Protein 2O3A (pdb70)

Radius of gyration: 19.04 Å; Cα contacts (8 Å, |Δi|>4): 730; chains: 2; bounding box: 45×54×51 Å

Structure (mmCIF, N/CA/C/O backbone):
data_2O3A
#
_entry.id   2O3A
#
_cell.length_a   53.294
_cell.length_b   55.890
_cell.length_c   108.784
_cell.angle_alpha   90.000
_cell.angle_beta   90.000
_cell.angle_gamma   90.000
#
_symmetry.space_group_name_H-M   'P 21 21 21'
#
loop_
_entity.id
_entity.type
_entity.pdbx_description
1 polymer 'UPF0106 protein AF_0751'
2 water water
#
loop_
_atom_site.group_PDB
_atom_site.id
_atom_site.type_symbol
_atom_site.label_atom_id
_atom_site.label_alt_id
_atom_site.label_comp_id
_atom_site.label_asym_id
_atom_site.label_entity_id
_atom_site.label_seq_id
_atom_site.pdbx_PDB_ins_code
_atom_site.Cartn_x
_atom_site.Cartn_y
_atom_site.Cartn_z
_atom_site.occupancy
_atom_site.B_iso_or_equiv
_atom_site.auth_seq_id
_atom_site.auth_comp_id
_atom_site.auth_asym_id
_atom_site.auth_atom_id
_atom_site.pdbx_PDB_model_num
ATOM 1 N N . LEU A 1 3 ? 46.863 30.227 19.594 1.00 48.72 1 LEU A N 1
ATOM 2 C CA . LEU A 1 3 ? 46.180 29.162 20.389 1.00 48.39 1 LEU A CA 1
ATOM 3 C C . LEU A 1 3 ? 45.197 29.767 21.377 1.00 48.16 1 LEU A C 1
ATOM 4 O O . LEU A 1 3 ? 45.573 30.552 22.248 1.00 48.20 1 LEU A O 1
ATOM 9 N N . GLU A 1 4 ? 43.933 29.391 21.223 1.00 47.39 2 GLU A N 1
ATOM 10 C CA . GLU A 1 4 ? 42.857 29.901 22.050 1.00 46.93 2 GLU A CA 1
ATOM 11 C C . GLU A 1 4 ? 42.366 28.770 22.932 1.00 45.73 2 GLU A C 1
ATOM 12 O O . GLU A 1 4 ? 42.286 27.621 22.491 1.00 45.53 2 GLU A O 1
ATOM 18 N N . VAL A 1 5 ? 42.044 29.093 24.181 1.00 44.81 3 VAL A N 1
ATOM 19 C CA . VAL A 1 5 ? 41.624 28.070 25.138 1.00 43.36 3 VAL A CA 1
ATOM 20 C C . VAL A 1 5 ? 40.298 28.484 25.738 1.00 42.56 3 VAL A C 1
ATOM 21 O O . VAL A 1 5 ? 40.081 29.660 26.011 1.00 42.23 3 VAL A O 1
ATOM 25 N N . TYR A 1 6 ? 39.428 27.492 25.909 1.00 41.68 4 TYR A N 1
ATOM 26 C CA . TYR A 1 6 ? 38.057 27.633 26.370 1.00 40.69 4 TYR A CA 1
ATOM 27 C C . TYR A 1 6 ? 37.859 26.569 27.431 1.00 39.51 4 TYR A C 1
ATOM 28 O O . TYR A 1 6 ? 38.391 25.475 27.303 1.00 39.36 4 TYR A O 1
ATOM 37 N N . VAL A 1 7 ? 37.082 26.880 28.460 1.00 38.47 5 VAL A N 1
ATOM 38 C CA . VAL A 1 7 ? 36.851 25.938 29.561 1.00 37.30 5 VAL A CA 1
ATOM 39 C C . VAL A 1 7 ? 35.414 25.447 29.554 1.00 36.63 5 VAL A C 1
ATOM 40 O O . VAL A 1 7 ? 34.509 26.232 29.302 1.00 36.51 5 VAL A O 1
ATOM 44 N N . LEU A 1 8 ? 35.228 24.141 29.785 1.00 35.78 6 LEU A N 1
ATOM 45 C CA . LEU A 1 8 ? 33.917 23.550 30.038 1.00 35.77 6 LEU A CA 1
ATOM 46 C C . LEU A 1 8 ? 33.808 23.105 31.478 1.00 36.32 6 LEU A C 1
ATOM 47 O O . LEU A 1 8 ? 34.540 22.232 31.938 1.00 35.90 6 LEU A O 1
ATOM 52 N N . ARG A 1 9 ? 32.859 23.706 32.169 1.00 36.84 7 ARG A N 1
ATOM 53 C CA . ARG A 1 9 ? 32.641 23.419 33.561 1.00 37.75 7 ARG A CA 1
ATOM 54 C C . ARG A 1 9 ? 31.427 22.504 33.693 1.00 37.99 7 ARG A C 1
ATOM 55 O O . ARG A 1 9 ? 30.289 22.948 33.657 1.00 37.06 7 ARG A O 1
ATOM 63 N N . LEU A 1 10 ? 31.693 21.211 33.818 1.00 39.49 8 LEU A N 1
ATOM 64 C CA . LEU A 1 10 ? 30.651 20.215 34.038 1.00 41.48 8 LEU A CA 1
ATOM 65 C C . LEU A 1 10 ? 30.382 19.978 35.525 1.00 42.66 8 LEU A C 1
ATOM 66 O O . LEU A 1 10 ? 31.310 19.930 36.319 1.00 42.34 8 LEU A O 1
ATOM 71 N N . GLY A 1 11 ? 29.108 19.821 35.874 1.00 44.54 9 GLY A N 1
ATOM 72 C CA . GLY A 1 11 ? 28.717 19.248 37.162 1.00 47.08 9 GLY A CA 1
ATOM 73 C C . GLY A 1 11 ? 28.429 20.173 38.329 1.00 48.86 9 GLY A C 1
ATOM 74 O O . GLY A 1 11 ? 28.228 19.694 39.459 1.00 49.34 9 GLY A O 1
ATOM 75 N N . HIS A 1 12 ? 28.390 21.481 38.076 1.00 50.17 10 HIS A N 1
ATOM 76 C CA . HIS A 1 12 ? 28.067 22.473 39.121 1.00 52.47 10 HIS A CA 1
ATOM 77 C C . HIS A 1 12 ? 26.695 22.204 39.774 1.00 53.32 10 HIS A C 1
ATOM 78 O O . HIS A 1 12 ? 25.746 21.832 39.093 1.00 53.26 10 HIS A O 1
ATOM 85 N N . ARG A 1 13 ? 26.603 22.360 41.096 1.00 55.20 11 ARG A N 1
ATOM 86 C CA . ARG A 1 13 ? 25.300 22.254 41.778 1.00 56.68 11 ARG A CA 1
ATOM 87 C C . ARG A 1 13 ? 25.162 23.150 43.032 1.00 57.09 11 ARG A C 1
ATOM 88 O O . ARG A 1 13 ? 25.973 23.075 43.965 1.00 57.38 11 ARG A O 1
ATOM 96 N N . PRO A 1 14 ? 24.118 24.000 43.052 1.00 57.48 12 PRO A N 1
ATOM 97 C CA . PRO A 1 14 ? 24.018 25.061 44.047 1.00 57.55 12 PRO A CA 1
ATOM 98 C C . PRO A 1 14 ? 23.536 24.562 45.409 1.00 57.73 12 PRO A C 1
ATOM 99 O O . PRO A 1 14 ? 24.356 24.193 46.260 1.00 57.96 12 PRO A O 1
ATOM 103 N N . ASP A 1 17 ? 28.427 24.366 45.440 1.00 52.58 15 ASP A N 1
ATOM 104 C CA . ASP A 1 17 ? 29.336 24.524 44.292 1.00 52.63 15 ASP A CA 1
ATOM 105 C C . ASP A 1 17 ? 29.529 25.968 43.800 1.00 52.20 15 ASP A C 1
ATOM 106 O O . ASP A 1 17 ? 30.334 26.212 42.898 1.00 51.99 15 ASP A O 1
ATOM 111 N N . LYS A 1 18 ? 28.796 26.913 44.388 1.00 51.76 16 LYS A N 1
ATOM 112 C CA . LYS A 1 18 ? 28.790 28.312 43.935 1.00 51.22 16 LYS A CA 1
ATOM 113 C C . LYS A 1 18 ? 30.138 29.007 44.014 1.00 50.31 16 LYS A C 1
ATOM 114 O O . LYS A 1 18 ? 30.447 29.844 43.180 1.00 50.32 16 LYS A O 1
ATOM 120 N N . ARG A 1 19 ? 30.928 28.677 45.032 1.00 49.61 17 ARG A N 1
ATOM 121 C CA . ARG A 1 19 ? 32.199 29.369 45.274 1.00 48.71 17 ARG A CA 1
ATOM 122 C C . ARG A 1 19 ? 33.393 28.773 44.499 1.00 47.01 17 ARG A C 1
ATOM 123 O O . ARG A 1 19 ? 34.321 29.491 44.135 1.00 46.54 17 ARG A O 1
ATOM 131 N N . ILE A 1 20 ? 33.347 27.464 44.261 1.00 45.15 18 ILE A N 1
ATOM 132 C CA . ILE A 1 20 ? 34.354 26.748 43.485 1.00 43.44 18 ILE A CA 1
ATOM 133 C C . ILE A 1 20 ? 34.188 27.045 41.990 1.00 42.52 18 ILE A C 1
ATOM 134 O O . ILE A 1 20 ? 35.164 27.121 41.252 1.00 41.91 18 ILE A O 1
ATOM 139 N N . SER A 1 21 ? 32.942 27.207 41.560 1.00 41.29 19 SER A N 1
ATOM 140 C CA . SER A 1 21 ? 32.628 27.454 40.157 1.00 40.31 19 SER A CA 1
ATOM 141 C C . SER A 1 21 ? 33.061 28.838 39.725 1.00 39.90 19 SER A C 1
ATOM 142 O O . SER A 1 21 ? 33.560 29.014 38.623 1.00 40.40 19 SER A O 1
ATOM 145 N N . THR A 1 22 ? 32.885 29.810 40.612 1.00 39.87 20 THR A N 1
ATOM 146 C CA . THR A 1 22 ? 33.357 31.175 40.394 1.00 39.16 20 THR A CA 1
ATOM 147 C C . THR A 1 22 ? 34.888 31.199 40.402 1.00 39.16 20 THR A C 1
ATOM 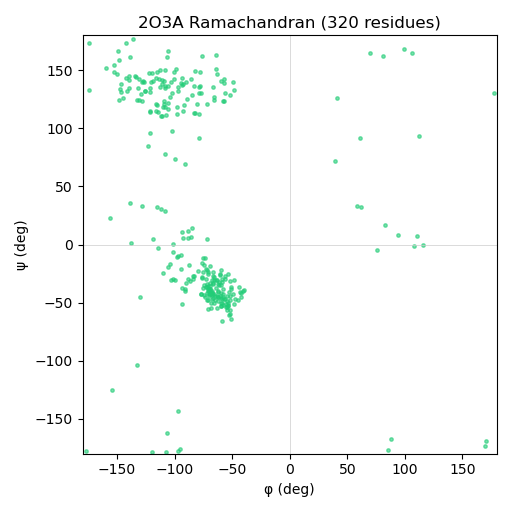148 O O . THR A 1 22 ? 35.507 31.789 39.499 1.00 39.01 20 THR A O 1
ATOM 152 N N . HIS A 1 23 ? 35.487 30.544 41.402 1.00 38.71 21 HIS A N 1
ATOM 153 C CA . HIS A 1 23 ? 36.937 30.269 41.427 1.00 38.73 21 HIS A CA 1
ATOM 154 C C . HIS A 1 23 ? 37.466 29.684 40.107 1.00 37.80 21 HIS A C 1
ATOM 155 O O . HIS A 1 23 ? 38.494 30.127 39.628 1.00 37.33 21 HIS A O 1
ATOM 162 N N . VAL A 1 24 ? 36.777 28.688 39.545 1.00 37.52 22 VAL A N 1
ATOM 163 C CA . VAL A 1 24 ? 37.178 28.069 38.255 1.00 37.26 22 VAL A CA 1
ATOM 164 C C . VAL A 1 24 ? 37.149 29.071 37.103 1.00 37.07 22 VAL A C 1
ATOM 165 O O . VAL A 1 24 ? 38.104 29.168 36.320 1.00 37.99 22 VAL A O 1
ATOM 169 N N . ALA A 1 25 ? 36.044 29.801 37.002 1.00 36.89 23 ALA A N 1
ATOM 170 C CA . ALA A 1 25 ? 35.820 30.776 35.933 1.00 36.13 23 ALA A CA 1
ATOM 171 C C . ALA A 1 25 ? 36.753 31.999 36.002 1.00 35.69 23 ALA A C 1
ATOM 172 O O . ALA A 1 25 ? 37.262 32.466 34.963 1.00 36.21 23 ALA A O 1
ATOM 174 N N . LEU A 1 26 ? 36.975 32.516 37.210 1.00 34.67 24 LEU A N 1
ATOM 175 C CA . LEU A 1 26 ? 37.906 33.632 37.428 1.00 33.48 24 LEU A CA 1
ATOM 176 C C . LEU A 1 26 ? 39.359 33.197 37.287 1.00 32.82 24 LEU A C 1
ATOM 177 O O . LEU A 1 26 ? 40.214 33.967 36.844 1.00 32.69 24 LEU A O 1
ATOM 182 N N . THR A 1 27 ? 39.630 31.942 37.609 1.00 32.21 25 THR A N 1
ATOM 183 C CA . THR A 1 27 ? 40.916 31.341 37.281 1.00 31.81 25 THR A CA 1
ATOM 184 C C . THR A 1 27 ? 41.097 31.249 35.734 1.00 31.55 25 THR A C 1
ATOM 185 O O . THR A 1 27 ? 42.131 31.650 35.201 1.00 31.08 25 THR A O 1
ATOM 189 N N . ALA A 1 28 ? 40.079 30.748 35.037 1.00 30.89 26 ALA A N 1
ATOM 190 C CA . ALA A 1 28 ? 40.107 30.634 33.560 1.00 30.62 26 ALA A CA 1
ATOM 191 C C . ALA A 1 28 ? 40.415 31.978 32.932 1.00 30.27 26 ALA A C 1
ATOM 192 O O . ALA A 1 28 ? 41.395 32.108 32.203 1.00 30.97 26 ALA A O 1
ATOM 194 N N . ARG A 1 29 ? 39.600 32.979 33.258 1.00 30.61 27 ARG A N 1
ATOM 195 C CA . ARG A 1 29 ? 39.838 34.373 32.885 1.00 30.70 27 ARG A CA 1
ATOM 196 C C . ARG A 1 29 ? 41.228 34.911 33.249 1.00 31.58 27 ARG A C 1
ATOM 197 O O . ARG A 1 29 ? 41.942 35.419 32.375 1.00 29.97 27 ARG A O 1
ATOM 205 N N . ALA A 1 30 ? 41.614 34.841 34.535 1.00 31.34 28 ALA A N 1
ATOM 206 C CA . ALA A 1 30 ? 42.906 35.404 34.935 1.00 31.72 28 ALA A CA 1
ATOM 207 C C . ALA A 1 30 ? 44.076 34.803 34.141 1.00 32.10 28 ALA A C 1
ATOM 208 O O . ALA A 1 30 ? 45.107 35.429 33.961 1.00 32.27 28 ALA A O 1
ATOM 210 N N . PHE A 1 31 ? 43.903 33.578 33.675 1.00 32.74 29 PHE A N 1
ATOM 211 C CA . PHE A 1 31 ? 45.003 32.797 33.164 1.00 33.05 29 PHE A CA 1
ATOM 212 C C . PHE A 1 31 ? 45.133 32.724 31.635 1.00 34.03 29 PHE A C 1
ATOM 213 O O . PHE A 1 31 ? 46.038 32.054 31.152 1.00 33.89 29 PHE A O 1
ATOM 221 N N . GLY A 1 32 ? 44.238 33.383 30.900 1.00 34.48 30 GLY A N 1
ATOM 222 C CA . GLY A 1 32 ? 44.334 33.475 29.421 1.00 36.11 30 GLY A CA 1
ATOM 223 C C . GLY A 1 32 ? 43.229 32.814 28.602 1.00 36.76 30 GLY A C 1
ATOM 224 O O . GLY A 1 32 ? 43.257 32.849 27.364 1.00 37.74 30 GLY A O 1
ATOM 225 N N . ALA A 1 33 ? 42.267 32.195 29.283 1.00 36.95 31 ALA A N 1
ATOM 226 C CA . ALA A 1 33 ? 41.123 31.567 28.622 1.00 37.69 31 ALA A CA 1
ATOM 227 C C . ALA A 1 33 ? 40.266 32.623 27.895 1.00 37.19 31 ALA A C 1
ATOM 228 O O . ALA A 1 33 ? 40.249 33.779 28.282 1.00 37.09 31 ALA A O 1
ATOM 230 N N . LYS A 1 34 ? 39.586 32.248 26.819 1.00 38.30 32 LYS A N 1
ATOM 231 C CA . LYS A 1 34 ? 38.752 33.230 26.115 1.00 38.72 32 LYS A CA 1
ATOM 232 C C . LYS A 1 34 ? 37.370 33.357 26.757 1.00 38.85 32 LYS A C 1
ATOM 233 O O . LYS A 1 34 ? 36.759 34.417 26.726 1.00 38.51 32 LYS A O 1
ATOM 239 N N . GLY A 1 35 ? 36.899 32.272 27.356 1.00 39.08 33 GLY A N 1
ATOM 240 C CA . GLY A 1 35 ? 35.618 32.256 28.015 1.00 39.75 33 GLY A CA 1
ATOM 241 C C . GLY A 1 35 ? 35.432 30.905 28.640 1.00 40.14 33 GLY A C 1
ATOM 242 O O . GLY A 1 35 ? 36.327 30.068 28.567 1.00 40.22 33 GLY A O 1
ATOM 243 N N . ILE A 1 36 ? 34.269 30.700 29.250 1.00 40.67 34 ILE A N 1
ATOM 244 C CA . ILE A 1 36 ? 33.939 29.440 29.896 1.00 41.38 34 ILE A CA 1
ATOM 245 C C . ILE A 1 36 ? 32.483 29.044 29.642 1.00 42.25 34 ILE A C 1
ATOM 246 O O . ILE A 1 36 ? 31.572 29.863 29.743 1.00 42.33 34 ILE A O 1
ATOM 251 N N . TYR A 1 37 ? 32.288 27.774 29.311 1.00 43.54 35 TYR A N 1
ATOM 252 C CA . TYR A 1 37 ? 30.971 27.203 29.092 1.00 44.75 35 TYR A CA 1
ATOM 253 C C . TYR A 1 37 ? 30.566 26.374 30.292 1.00 45.35 35 TYR A C 1
ATOM 254 O O . TYR A 1 37 ? 31.384 25.657 30.867 1.00 45.83 35 TYR A O 1
ATOM 263 N N . PHE A 1 38 ? 29.297 26.477 30.659 1.00 46.83 36 PHE A N 1
ATOM 264 C CA . PHE A 1 38 ? 28.721 25.750 31.792 1.00 48.27 36 PHE A CA 1
ATOM 265 C C . PHE A 1 38 ? 27.584 24.847 31.328 1.00 49.49 36 PHE A C 1
ATOM 266 O O . PHE A 1 38 ? 26.865 25.188 30.402 1.00 49.58 36 PHE A O 1
ATOM 274 N N . ASP A 1 39 ? 27.398 23.711 31.988 1.00 51.59 37 ASP A N 1
ATOM 275 C CA . ASP A 1 39 ? 26.328 22.790 31.605 1.00 53.49 37 ASP A CA 1
ATOM 276 C C . ASP A 1 39 ? 25.000 23.106 32.308 1.00 54.55 37 ASP A C 1
ATOM 277 O O . ASP A 1 39 ? 24.061 22.295 32.261 1.00 54.61 37 ASP A O 1
ATOM 282 N N . THR A 1 40 ? 24.955 24.287 32.944 1.00 55.91 38 THR A N 1
ATOM 283 C CA . THR A 1 40 ? 23.808 24.796 33.719 1.00 57.01 38 THR A CA 1
ATOM 284 C C . THR A 1 40 ? 24.105 26.163 34.384 1.00 57.68 38 THR A C 1
ATOM 285 O O . THR A 1 40 ? 25.151 26.328 35.019 1.00 57.75 38 THR A O 1
ATOM 289 N N . GLU A 1 41 ? 23.207 27.141 34.217 1.00 58.54 39 GLU A N 1
ATOM 290 C CA . GLU A 1 41 ? 23.160 28.347 35.081 1.00 59.51 39 GLU A CA 1
ATOM 291 C C . GLU A 1 41 ? 22.052 28.062 36.093 1.00 60.00 39 GLU A C 1
ATOM 292 O O . GLU A 1 41 ? 21.122 27.325 35.736 1.00 60.27 39 GLU A O 1
ATOM 298 N N . ASP A 1 42 ? 22.059 28.587 37.330 1.00 60.43 40 ASP A N 1
ATOM 299 C CA . ASP A 1 42 ? 23.019 29.503 38.032 1.00 60.55 40 ASP A CA 1
ATOM 300 C C . ASP A 1 42 ? 23.347 30.914 37.560 1.00 60.60 40 ASP A C 1
ATOM 301 O O . ASP A 1 42 ? 24.311 31.145 36.827 1.00 60.95 40 ASP A O 1
ATOM 306 N N . LYS A 1 43 ? 22.573 31.862 38.087 1.00 60.27 41 LYS A N 1
ATOM 307 C CA . LYS A 1 43 ? 22.740 33.281 37.789 1.00 60.08 41 LYS A CA 1
ATOM 308 C C . LYS A 1 43 ? 23.620 34.022 38.818 1.00 59.42 41 LYS A C 1
ATOM 309 O O . LYS A 1 43 ? 24.155 35.080 38.511 1.00 59.60 41 LYS A O 1
ATOM 315 N N . SER A 1 44 ? 23.767 33.468 40.022 1.00 58.76 42 SER A N 1
ATOM 316 C CA . SER A 1 44 ? 24.739 33.971 41.006 1.00 58.21 42 SER A CA 1
ATOM 317 C C . SER A 1 44 ? 26.167 34.017 40.447 1.00 57.67 42 SER A C 1
ATOM 318 O O . SER A 1 44 ? 26.852 35.043 40.527 1.00 57.73 42 SER A O 1
ATOM 321 N N . VAL A 1 45 ? 26.603 32.893 39.884 1.00 56.75 43 VAL A N 1
ATOM 322 C CA . VAL A 1 45 ? 27.966 32.728 39.398 1.00 55.76 43 VAL A CA 1
ATOM 323 C C . VAL A 1 45 ? 28.169 33.581 38.154 1.00 55.15 43 VAL A C 1
ATOM 324 O O . VAL A 1 45 ? 29.173 34.286 38.035 1.00 54.87 43 VAL A O 1
ATOM 328 N N . PHE A 1 46 ? 27.194 33.541 37.250 1.00 54.45 44 PHE A N 1
ATOM 329 C CA . PHE A 1 46 ? 27.246 34.325 36.024 1.00 53.77 44 PHE A CA 1
ATOM 330 C C . PHE A 1 46 ? 27.384 35.833 36.284 1.00 53.37 44 PHE A C 1
ATOM 331 O O . PHE A 1 46 ? 28.120 36.515 35.571 1.00 53.08 44 PHE A O 1
ATOM 339 N N . GLU A 1 47 ? 26.699 36.334 37.316 1.00 52.64 45 GLU A N 1
ATOM 340 C CA . GLU A 1 47 ? 26.760 37.749 37.691 1.00 52.12 45 GLU A CA 1
ATOM 341 C C . GLU A 1 47 ? 28.118 38.100 38.296 1.00 51.92 45 GLU A C 1
ATOM 342 O O . GLU A 1 47 ? 28.797 39.013 37.817 1.00 51.73 45 GLU A O 1
ATOM 348 N N . SER A 1 48 ? 28.506 37.364 39.341 1.00 51.62 46 SER A N 1
ATOM 349 C CA . SER A 1 48 ? 29.840 37.467 39.948 1.00 51.07 46 SER A CA 1
ATOM 350 C C . SER A 1 48 ? 30.956 37.580 38.912 1.00 50.35 46 SER A C 1
ATOM 351 O O . SER A 1 48 ? 31.848 38.413 39.041 1.00 50.48 46 SER A O 1
ATOM 354 N N . VAL A 1 49 ? 30.892 36.740 37.888 1.00 49.67 47 VAL A N 1
ATOM 355 C CA . VAL A 1 49 ? 31.913 36.692 36.851 1.00 48.96 47 VAL A CA 1
ATOM 356 C C . VAL A 1 49 ? 31.785 37.888 35.890 1.00 48.87 47 VAL A C 1
ATOM 357 O O . VAL A 1 49 ? 32.792 38.446 35.433 1.00 48.39 47 VAL A O 1
ATOM 361 N N . ARG A 1 50 ? 30.544 38.279 35.605 1.00 48.40 48 ARG A N 1
ATOM 362 C CA . ARG A 1 50 ? 30.274 39.444 34.776 1.00 47.94 48 ARG A CA 1
ATOM 363 C C . ARG A 1 50 ? 30.630 40.761 35.443 1.00 47.24 48 ARG A C 1
ATOM 364 O O . ARG A 1 50 ? 31.025 41.698 34.768 1.00 47.05 48 ARG A O 1
ATOM 372 N N . ASP A 1 51 ? 30.483 40.830 36.765 1.00 47.21 49 ASP A N 1
ATOM 373 C CA . ASP A 1 51 ? 30.967 41.970 37.553 1.00 46.93 49 ASP A CA 1
ATOM 374 C C . ASP A 1 51 ? 32.472 42.207 37.369 1.00 46.19 49 ASP A C 1
ATOM 375 O O . ASP A 1 51 ? 32.903 43.331 37.131 1.00 45.90 49 ASP A O 1
ATOM 380 N N . VAL A 1 52 ? 33.258 41.137 37.459 1.00 45.61 50 VAL A N 1
ATOM 381 C CA . VAL A 1 52 ? 34.715 41.221 37.358 1.00 45.15 50 VAL A CA 1
ATOM 382 C C . VAL A 1 52 ? 35.155 41.640 35.941 1.00 45.13 50 VAL A C 1
ATOM 383 O O . VAL A 1 52 ? 35.988 42.535 35.783 1.00 44.91 50 VAL A O 1
ATOM 387 N N . VAL A 1 53 ? 34.577 41.025 34.914 1.00 45.15 51 VAL A N 1
ATOM 388 C CA . VAL A 1 53 ? 34.871 41.436 33.525 1.00 45.25 51 VAL A CA 1
ATOM 389 C C . VAL A 1 53 ? 34.674 42.948 33.300 1.00 45.56 51 VAL A C 1
ATOM 390 O O . VAL A 1 53 ? 35.499 43.598 32.653 1.00 45.56 51 VAL A O 1
ATOM 394 N N . GLU A 1 54 ? 33.612 43.503 33.882 1.00 45.94 52 GLU A N 1
ATOM 395 C CA . GLU A 1 54 ? 33.331 44.936 33.791 1.00 46.32 52 GLU A CA 1
ATOM 396 C C . GLU A 1 54 ? 34.329 45.826 34.540 1.00 45.97 52 GLU A C 1
ATOM 397 O O . GLU A 1 54 ? 34.895 46.739 33.931 1.00 45.99 52 GLU A O 1
ATOM 403 N N . ARG A 1 55 ? 34.535 45.574 35.843 1.00 45.39 53 ARG A N 1
ATOM 404 C CA . ARG A 1 55 ? 35.506 46.335 36.643 1.00 44.91 53 ARG A CA 1
ATOM 405 C C . ARG A 1 55 ? 36.930 46.155 36.128 1.00 43.32 53 ARG A C 1
ATOM 406 O O . ARG A 1 55 ? 37.661 47.120 36.009 1.00 43.05 53 ARG A O 1
ATOM 414 N N . TRP A 1 56 ? 37.311 44.912 35.829 1.00 42.06 54 TRP A N 1
ATOM 415 C CA . TRP A 1 56 ? 38.700 44.565 35.566 1.00 40.80 54 TRP A CA 1
ATOM 416 C C . TRP A 1 56 ? 39.084 44.396 34.082 1.00 40.63 54 TRP A C 1
ATOM 417 O O . TRP A 1 56 ? 40.264 44.204 33.778 1.00 40.53 54 TRP A O 1
ATOM 428 N N . GLY A 1 57 ? 38.113 44.447 33.169 1.00 40.34 55 GLY A N 1
ATOM 429 C CA . GLY A 1 57 ? 38.433 44.543 31.734 1.00 40.62 55 GLY A CA 1
ATOM 430 C C . GLY A 1 57 ? 38.394 43.275 30.892 1.00 40.89 55 GLY A C 1
ATOM 431 O O . GLY A 1 57 ? 38.324 42.165 31.416 1.00 39.95 55 GLY A O 1
ATOM 432 N N . GLY A 1 58 ? 38.450 43.452 29.565 1.00 42.22 56 GLY A N 1
ATOM 433 C CA . GLY A 1 58 ? 38.423 42.336 28.611 1.00 42.84 56 GLY A CA 1
ATOM 434 C C . GLY A 1 58 ? 37.030 41.849 28.244 1.00 44.04 56 GLY A C 1
ATOM 435 O O . GLY A 1 58 ? 36.027 42.408 28.680 1.00 43.73 56 GLY A O 1
ATOM 436 N N . ASP A 1 59 ? 36.965 40.799 27.427 1.00 45.19 57 ASP A N 1
ATOM 437 C CA . ASP A 1 59 ? 35.676 40.252 26.993 1.00 46.02 57 ASP A CA 1
ATOM 438 C C . ASP A 1 59 ? 35.547 38.743 27.220 1.00 45.71 57 ASP A C 1
ATOM 439 O O . ASP A 1 59 ? 34.900 38.026 26.439 1.00 46.44 57 ASP A O 1
ATOM 444 N N . PHE A 1 60 ? 36.172 38.266 28.288 1.00 44.69 58 PHE A N 1
ATOM 445 C CA . PHE A 1 60 ? 35.943 36.916 28.764 1.00 43.83 58 PHE A CA 1
ATOM 446 C C . PHE A 1 60 ? 34.445 36.713 28.910 1.00 44.08 58 PHE A C 1
ATOM 447 O O . PHE A 1 60 ? 33.767 37.525 29.540 1.00 44.02 58 PHE A O 1
ATOM 455 N N . PHE A 1 61 ? 33.926 35.637 28.328 1.00 44.32 59 PHE A N 1
ATOM 456 C CA . PHE A 1 61 ? 32.507 35.321 28.500 1.00 44.77 59 PHE A CA 1
ATOM 457 C C . PHE A 1 61 ? 32.239 34.137 29.444 1.00 45.29 59 PHE A C 1
ATOM 458 O O . PHE A 1 61 ? 33.142 33.367 29.800 1.00 44.56 59 PHE A O 1
ATOM 466 N N . ILE A 1 62 ? 30.972 34.022 29.832 1.00 46.08 60 ILE A N 1
ATOM 467 C CA . ILE A 1 62 ? 30.461 32.903 30.597 1.00 46.64 60 ILE A CA 1
ATOM 468 C C . ILE A 1 62 ? 29.034 32.637 30.115 1.00 47.38 60 ILE A C 1
ATOM 469 O O . ILE A 1 62 ? 28.218 33.553 30.087 1.00 47.73 60 ILE A O 1
ATOM 474 N N . LYS A 1 63 ? 28.745 31.399 29.710 1.00 48.09 61 LYS A N 1
ATOM 475 C CA . LYS A 1 63 ? 27.405 31.032 29.253 1.00 48.71 61 LYS A CA 1
ATOM 476 C C . LYS A 1 63 ? 27.075 29.555 29.456 1.00 48.77 61 LYS A C 1
ATOM 477 O O . LYS A 1 63 ? 27.959 28.694 29.404 1.00 48.60 61 LYS A O 1
ATOM 483 N N . ALA A 1 64 ? 25.795 29.274 29.688 1.00 48.94 62 ALA A N 1
ATOM 484 C CA . ALA A 1 64 ? 25.295 27.900 29.775 1.00 49.20 62 ALA A CA 1
ATOM 485 C C . ALA A 1 64 ? 25.007 27.345 28.378 1.00 49.46 62 ALA A C 1
ATOM 486 O O . ALA A 1 64 ? 24.463 28.055 27.530 1.00 49.61 62 ALA A O 1
ATOM 488 N N . VAL A 1 65 ? 25.417 26.096 28.143 1.00 49.81 63 VAL A N 1
ATOM 489 C CA . VAL A 1 65 ? 25.148 25.362 26.893 1.00 50.33 63 VAL A CA 1
ATOM 490 C C . VAL A 1 65 ? 24.853 23.892 27.196 1.00 50.77 63 VAL A C 1
ATOM 491 O O . VAL A 1 65 ? 24.977 23.446 28.341 1.00 50.65 63 VAL A O 1
ATOM 495 N N . SER A 1 66 ? 24.459 23.151 26.161 1.00 51.26 64 SER A N 1
ATOM 496 C CA . SER A 1 66 ? 24.346 21.701 26.240 1.00 51.75 64 SER A CA 1
ATOM 497 C C . SER A 1 66 ? 25.742 21.107 26.120 1.00 51.81 64 SER A C 1
ATOM 498 O O . SER A 1 66 ? 26.370 21.186 25.055 1.00 51.53 64 SER A O 1
ATOM 501 N N . TRP A 1 67 ? 26.222 20.515 27.217 1.00 52.09 65 TRP A N 1
ATOM 502 C CA . TRP A 1 67 ? 27.623 20.108 27.326 1.00 52.05 65 TRP A CA 1
ATOM 503 C C . TRP A 1 67 ? 28.018 19.040 26.325 1.00 52.28 65 TRP A C 1
ATOM 504 O O . TRP A 1 67 ? 29.125 19.069 25.798 1.00 51.86 65 TRP A O 1
ATOM 515 N N . LYS A 1 68 ? 27.106 18.108 26.055 1.00 52.69 66 LYS A N 1
ATOM 516 C CA . LYS A 1 68 ? 27.357 17.046 25.070 1.00 53.29 66 LYS A CA 1
ATOM 517 C C . LYS A 1 68 ? 27.396 17.608 23.657 1.00 53.13 66 LYS A C 1
ATOM 518 O O . LYS A 1 68 ? 28.213 17.180 22.847 1.00 53.37 66 LYS A O 1
ATOM 524 N N . LYS A 1 69 ? 26.521 18.573 23.378 1.00 53.18 67 LYS A N 1
ATOM 525 C CA . LYS A 1 69 ? 26.480 19.263 22.085 1.00 53.47 67 LYS A CA 1
ATOM 526 C C . LYS A 1 69 ? 27.814 19.952 21.792 1.00 53.47 67 LYS A C 1
ATOM 527 O O . LYS A 1 69 ? 28.410 19.770 20.725 1.00 52.94 67 LYS A O 1
ATOM 533 N N . LEU A 1 70 ? 28.281 20.723 22.770 1.00 53.94 68 LEU A N 1
ATOM 534 C CA . LEU A 1 70 ? 29.540 21.457 22.671 1.00 54.46 68 LEU A CA 1
ATOM 535 C C . LEU A 1 70 ? 30.734 20.544 22.410 1.00 54.80 68 LEU A C 1
ATOM 536 O O . LEU A 1 70 ? 31.506 20.776 21.475 1.00 54.92 68 LEU A O 1
ATOM 541 N N . LEU A 1 71 ? 30.881 19.515 23.242 1.00 55.17 69 LEU A N 1
ATOM 542 C CA . LEU A 1 71 ? 31.901 18.492 23.042 1.00 55.83 69 LEU A CA 1
ATOM 543 C C . LEU A 1 71 ? 31.807 17.833 21.678 1.00 56.38 69 LEU A C 1
ATOM 544 O O . LEU A 1 71 ? 32.807 17.396 21.122 1.00 56.61 69 LEU A O 1
ATOM 549 N N . ARG A 1 72 ? 30.603 17.768 21.131 1.00 57.15 70 ARG A N 1
ATOM 550 C CA . ARG A 1 72 ? 30.418 17.092 19.860 1.00 57.83 70 ARG A CA 1
ATOM 551 C C . ARG A 1 72 ? 30.719 17.944 18.623 1.00 57.78 70 ARG A C 1
ATOM 552 O O . ARG A 1 72 ? 31.090 17.391 17.595 1.00 58.12 70 ARG A O 1
ATOM 560 N N . GLU A 1 73 ? 30.575 19.270 18.711 1.00 58.00 71 GLU A N 1
ATOM 561 C CA . GLU A 1 73 ? 30.832 20.142 17.538 1.00 58.15 71 GLU A CA 1
ATOM 562 C C . GLU A 1 73 ? 32.177 20.892 17.472 1.00 57.63 71 GLU A C 1
ATOM 563 O O . GLU A 1 73 ? 32.667 21.181 16.373 1.00 57.93 71 GLU A O 1
ATOM 569 N N . PHE A 1 74 ? 32.753 21.226 18.630 1.00 56.78 72 PHE A N 1
ATOM 570 C CA . PHE A 1 74 ? 34.132 21.738 18.735 1.00 55.62 72 PHE A CA 1
ATOM 571 C C . PHE A 1 74 ? 35.030 20.681 18.094 1.00 55.23 72 PHE A C 1
ATOM 572 O O . PHE A 1 74 ? 34.960 19.536 18.527 1.00 55.72 72 PHE A O 1
ATOM 580 N N . ASP A 1 75 ? 35.855 20.959 17.074 1.00 55.00 73 ASP A N 1
ATOM 581 C CA . ASP A 1 75 ? 36.191 22.241 16.400 1.00 54.40 73 ASP A CA 1
ATOM 582 C C . ASP A 1 75 ? 37.633 22.665 16.718 1.00 53.30 73 ASP A C 1
ATOM 583 O O . ASP A 1 75 ? 38.076 23.760 16.354 1.00 53.00 73 ASP A O 1
ATOM 588 N N . GLY A 1 76 ? 38.350 21.758 17.386 1.00 52.24 74 GLY A N 1
ATOM 589 C CA . GLY A 1 76 ? 39.723 21.955 17.849 1.00 50.14 74 GLY A CA 1
ATOM 590 C C . GLY A 1 76 ? 40.030 20.775 18.750 1.00 49.05 74 GLY A C 1
ATOM 591 O O . GLY A 1 76 ? 39.262 19.817 18.785 1.00 49.10 74 GLY A O 1
ATOM 592 N N . LEU A 1 77 ? 41.140 20.822 19.481 1.00 47.41 75 LEU A N 1
ATOM 593 C CA . LEU A 1 77 ? 41.490 19.706 20.365 1.00 46.37 75 LEU A CA 1
ATOM 594 C C . LEU A 1 77 ? 40.678 19.774 21.659 1.00 45.46 75 LEU A C 1
ATOM 595 O O . LEU A 1 77 ? 40.513 20.842 22.236 1.00 45.42 75 LEU A O 1
ATOM 600 N N . LYS A 1 78 ? 40.143 18.641 22.097 1.00 44.26 76 LYS A N 1
ATOM 601 C CA . LYS A 1 78 ? 39.347 18.614 23.316 1.00 43.41 76 LYS A CA 1
ATOM 602 C C . LYS A 1 78 ? 40.095 17.904 24.445 1.00 42.94 76 LYS A C 1
ATOM 603 O O . LYS A 1 78 ? 40.505 16.752 24.289 1.00 42.63 76 LYS A O 1
ATOM 609 N N . VAL A 1 79 ? 40.278 18.592 25.573 1.00 41.92 77 VAL A N 1
ATOM 610 C CA . VAL A 1 79 ? 41.123 18.078 26.662 1.00 41.20 77 VAL A CA 1
ATOM 611 C C . VAL A 1 79 ? 40.346 17.945 27.962 1.00 40.89 77 VAL A C 1
ATOM 612 O O . VAL A 1 79 ? 39.618 18.853 28.337 1.00 41.07 77 VAL A O 1
ATOM 616 N N . HIS A 1 80 ? 40.517 16.813 28.646 1.00 40.66 78 HIS A N 1
ATOM 617 C CA . HIS A 1 80 ? 39.840 16.558 29.913 1.00 39.70 78 HIS A CA 1
ATOM 618 C C . HIS A 1 80 ? 40.821 16.430 31.098 1.00 39.42 78 HIS A C 1
ATOM 619 O O . HIS A 1 80 ? 41.627 15.500 31.161 1.00 39.19 78 HIS A O 1
ATOM 626 N N . LEU A 1 81 ? 40.743 17.373 32.034 1.00 38.76 79 LEU A N 1
ATOM 627 C CA . LEU A 1 81 ? 41.643 17.338 33.183 1.00 38.10 79 LEU A CA 1
ATOM 628 C C . LEU A 1 81 ? 41.080 16.404 34.220 1.00 37.41 79 LEU A C 1
ATOM 629 O O . LEU A 1 81 ? 40.034 16.654 34.796 1.00 36.99 79 LEU A O 1
ATOM 634 N N . THR A 1 82 ? 41.800 15.310 34.416 1.00 37.10 80 THR A N 1
ATOM 635 C CA . THR A 1 82 ? 41.387 14.214 35.261 1.00 36.96 80 THR A CA 1
ATOM 636 C C . THR A 1 82 ? 42.614 13.583 35.932 1.00 36.94 80 THR A C 1
ATOM 637 O O . THR A 1 82 ? 43.654 13.403 35.307 1.00 36.42 80 THR A O 1
ATOM 641 N N . MET A 1 83 ? 42.477 13.267 37.216 1.00 37.25 81 MET A N 1
ATOM 642 C CA . MET A 1 83 ? 43.474 12.511 37.978 1.00 37.53 81 MET A CA 1
ATOM 643 C C . MET A 1 83 ? 43.904 11.193 37.312 1.00 37.20 81 MET A C 1
ATOM 644 O O . MET A 1 83 ? 45.040 10.741 37.479 1.00 37.57 81 MET A O 1
ATOM 649 N N . TYR A 1 84 ? 42.995 10.563 36.580 1.00 37.12 82 TYR A N 1
ATOM 650 C CA . TYR A 1 84 ? 43.271 9.255 35.983 1.00 37.56 82 TYR A CA 1
ATOM 651 C C . TYR A 1 84 ? 43.909 9.335 34.583 1.00 37.18 82 TYR A C 1
ATOM 652 O O . TYR A 1 84 ? 44.111 8.309 33.941 1.00 36.61 82 TYR A O 1
ATOM 661 N N . GLY A 1 85 ? 44.241 10.543 34.132 1.00 36.25 83 GLY A N 1
ATOM 662 C CA . GLY A 1 85 ? 44.758 10.744 32.766 1.00 36.23 83 GLY A CA 1
ATOM 663 C C . GLY A 1 85 ? 46.263 10.784 32.636 1.00 36.05 83 GLY A C 1
ATOM 664 O O . GLY A 1 85 ? 46.998 10.599 33.621 1.00 36.44 83 GLY A O 1
ATOM 665 N N . ILE A 1 86 ? 46.729 11.042 31.416 1.00 35.84 84 ILE A N 1
ATOM 666 C CA . ILE A 1 86 ? 48.160 11.062 31.112 1.00 35.16 84 ILE A CA 1
ATOM 667 C C . ILE A 1 86 ? 48.781 12.374 31.565 1.00 35.44 84 ILE A C 1
ATOM 668 O O . ILE A 1 86 ? 48.238 13.429 31.260 1.00 35.11 84 ILE A O 1
ATOM 673 N N . PRO A 1 87 ? 49.916 12.321 32.312 1.00 35.98 85 PRO A N 1
ATOM 674 C CA . PRO A 1 87 ? 50.579 13.549 32.765 1.00 36.17 85 PRO A CA 1
ATOM 675 C C . PRO A 1 87 ? 50.767 14.577 31.652 1.00 37.14 85 PRO A C 1
ATOM 676 O O . PRO A 1 87 ? 51.239 14.231 30.552 1.00 37.25 85 PRO A O 1
ATOM 680 N N . LEU A 1 88 ? 50.414 15.828 31.948 1.00 37.18 86 LEU A N 1
ATOM 681 C CA . LEU A 1 88 ? 50.543 16.927 30.992 1.00 37.36 86 LEU A CA 1
ATOM 682 C C . LEU A 1 88 ? 51.856 17.009 30.193 1.00 38.94 86 LEU A C 1
ATOM 683 O O . LEU A 1 88 ? 51.812 17.194 28.953 1.00 39.33 86 LEU A O 1
ATOM 688 N N . PRO A 1 89 ? 53.023 16.903 30.872 1.00 39.96 87 PRO A N 1
ATOM 689 C CA . PRO A 1 89 ? 54.266 17.119 30.126 1.00 40.74 87 PRO A CA 1
ATOM 690 C C . PRO A 1 89 ? 54.467 16.137 28.971 1.00 41.48 87 PRO A C 1
ATOM 691 O O . PRO A 1 89 ? 55.139 16.484 28.003 1.00 41.60 87 PRO A O 1
ATOM 695 N N . GLN A 1 90 ? 53.871 14.949 29.070 1.0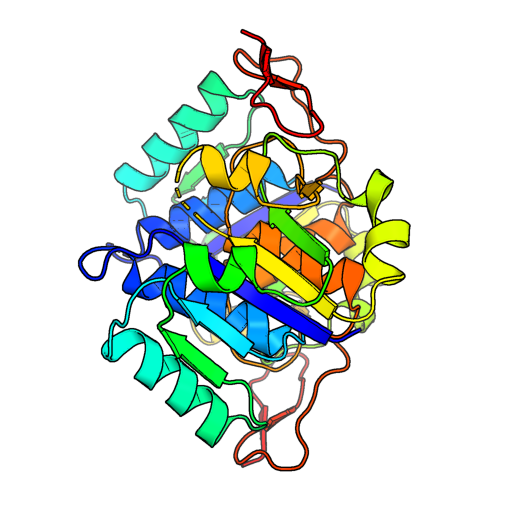0 42.56 88 GLN A N 1
ATOM 696 C CA . GLN A 1 90 ? 53.842 13.967 27.966 1.00 43.77 88 GLN A CA 1
ATOM 697 C C . GLN A 1 90 ? 53.069 14.426 26.710 1.00 44.01 88 GLN A C 1
ATOM 698 O O . GLN A 1 90 ? 53.379 13.996 25.596 1.00 43.87 88 GLN A O 1
ATOM 704 N N . LYS A 1 91 ? 52.041 15.258 26.888 1.00 44.32 89 LYS A N 1
ATOM 705 C CA . LYS A 1 91 ? 51.181 15.663 25.760 1.00 44.22 89 LYS A CA 1
ATOM 706 C C . LYS A 1 91 ? 51.260 17.139 25.399 1.00 44.19 89 LYS A C 1
ATOM 707 O O . LYS A 1 91 ? 50.647 17.575 24.414 1.00 44.57 89 LYS A O 1
ATOM 713 N N . LEU A 1 92 ? 52.029 17.895 26.175 1.00 43.96 90 LEU A N 1
ATOM 714 C CA . LEU A 1 92 ? 52.100 19.347 26.034 1.00 44.05 90 LEU A CA 1
ATOM 715 C C . LEU A 1 92 ? 52.431 19.812 24.610 1.00 44.83 90 LEU A C 1
ATOM 716 O O . LEU A 1 92 ? 51.723 20.655 24.048 1.00 44.92 90 LEU A O 1
ATOM 721 N N . GLU A 1 93 ? 53.502 19.272 24.039 1.00 45.71 91 GLU A N 1
ATOM 722 C CA . GLU A 1 93 ? 53.913 19.631 22.674 1.00 47.13 91 GLU A CA 1
ATOM 723 C C . GLU A 1 93 ? 52.751 19.490 21.684 1.00 46.97 91 GLU A C 1
ATOM 724 O O . GLU A 1 93 ? 52.511 20.391 20.883 1.00 47.04 91 GLU A O 1
ATOM 730 N N . GLU A 1 94 ? 52.015 18.380 21.793 1.00 47.54 92 GLU A N 1
ATOM 731 C CA . GLU A 1 94 ? 50.787 18.138 21.027 1.00 48.15 92 GLU A CA 1
ATOM 732 C C . GLU A 1 94 ? 49.621 19.069 21.372 1.00 48.09 92 GLU A C 1
ATOM 733 O O . GLU A 1 94 ? 48.823 19.394 20.489 1.00 48.26 92 GLU A O 1
ATOM 739 N N . ILE A 1 95 ? 49.503 19.487 22.637 1.00 48.07 93 ILE A N 1
ATOM 740 C CA . ILE A 1 95 ? 48.465 20.460 23.005 1.00 47.58 93 ILE A CA 1
ATOM 741 C C . ILE A 1 95 ? 48.786 21.858 22.469 1.00 48.16 93 ILE A C 1
ATOM 742 O O . ILE A 1 95 ? 47.878 22.581 22.059 1.00 47.89 93 ILE A O 1
ATOM 747 N N . LYS A 1 96 ? 50.071 22.218 22.464 1.00 48.54 94 LYS A N 1
ATOM 748 C CA . LYS A 1 96 ? 50.525 23.529 22.010 1.00 49.30 94 LYS A CA 1
ATOM 749 C C . LYS A 1 96 ? 50.384 23.678 20.494 1.00 49.60 94 LYS A C 1
ATOM 750 O O . LYS A 1 96 ? 50.284 24.788 19.966 1.00 49.64 94 LYS A O 1
ATOM 756 N N . ARG A 1 97 ? 50.362 22.540 19.813 1.00 50.01 95 ARG A N 1
ATOM 757 C CA . ARG A 1 97 ? 50.228 22.471 18.367 1.00 50.23 95 ARG A CA 1
ATOM 758 C C . ARG A 1 97 ? 48.833 22.784 17.839 1.00 50.56 95 ARG A C 1
ATOM 759 O O . ARG A 1 97 ? 48.643 22.932 16.628 1.00 50.91 95 ARG A O 1
ATOM 767 N N . ALA A 1 98 ? 47.861 22.854 18.741 1.00 50.36 96 ALA A N 1
ATOM 768 C CA . ALA A 1 98 ? 46.481 23.126 18.376 1.00 49.87 96 ALA A CA 1
ATOM 769 C C . ALA A 1 98 ? 46.270 24.611 18.050 1.00 49.59 96 ALA A C 1
ATOM 770 O O . ALA A 1 98 ? 47.098 25.459 18.406 1.00 49.87 96 ALA A O 1
ATOM 772 N N . ASP A 1 99 ? 45.172 24.906 17.356 1.00 49.01 97 ASP A N 1
ATOM 773 C CA . ASP A 1 99 ? 44.711 26.271 17.141 1.00 48.69 97 ASP A CA 1
ATOM 774 C C . ASP A 1 99 ? 43.693 26.650 18.220 1.00 47.65 97 ASP A C 1
ATOM 775 O O . ASP A 1 99 ? 43.664 27.787 18.692 1.00 47.91 97 ASP A O 1
ATOM 780 N N . LYS A 1 100 ? 42.857 25.685 18.592 1.00 46.25 98 LYS A N 1
ATOM 781 C CA . LYS A 1 100 ? 41.753 25.892 19.527 1.00 44.52 98 LYS A CA 1
ATOM 782 C C . LYS A 1 100 ? 41.648 24.668 20.437 1.00 43.07 98 LYS A C 1
ATOM 783 O O . LYS A 1 100 ? 41.669 23.529 19.948 1.00 42.67 98 LYS A O 1
ATOM 789 N N . VAL A 1 101 ? 41.540 24.913 21.750 1.00 40.69 99 VAL A N 1
ATOM 790 C CA . VAL A 1 101 ? 41.480 23.853 22.760 1.00 38.58 99 VAL A CA 1
ATOM 791 C C . VAL A 1 101 ? 40.246 24.014 23.648 1.00 37.10 99 VAL A C 1
ATOM 792 O O . VAL A 1 101 ? 39.963 25.103 24.137 1.00 36.58 99 VAL A O 1
ATOM 796 N N . LEU A 1 102 ? 39.500 22.938 23.855 1.00 35.50 100 LEU A N 1
ATOM 797 C CA . LEU A 1 102 ? 38.436 22.981 24.845 1.00 34.19 100 LEU A CA 1
ATOM 798 C C . LEU A 1 102 ? 38.917 22.198 26.044 1.00 34.13 100 LEU A C 1
ATOM 799 O O . LEU A 1 102 ? 39.159 21.004 25.952 1.00 34.13 100 LEU A O 1
ATOM 804 N N . VAL A 1 103 ? 39.068 22.857 27.180 1.00 33.96 101 VAL A N 1
ATOM 805 C CA . VAL A 1 103 ? 39.508 22.092 28.337 1.00 33.71 101 VAL A CA 1
ATOM 806 C C . VAL A 1 103 ? 38.330 21.850 29.267 1.00 33.40 101 VAL A C 1
ATOM 807 O O . VAL A 1 103 ? 37.595 22.767 29.614 1.00 33.10 101 VAL A O 1
ATOM 811 N N . VAL A 1 104 ? 38.119 20.584 29.596 1.00 33.96 102 VAL A N 1
ATOM 812 C CA . VAL A 1 104 ? 36.964 20.161 30.373 1.00 34.46 102 VAL A CA 1
ATOM 813 C C . VAL A 1 104 ? 37.355 19.885 31.849 1.00 35.31 102 VAL A C 1
ATOM 814 O O . VAL A 1 104 ? 38.314 19.169 32.125 1.00 35.73 102 VAL A O 1
ATOM 818 N N . VAL A 1 105 ? 36.608 20.459 32.788 1.00 36.18 103 VAL A N 1
ATOM 819 C CA . VAL A 1 105 ? 36.870 20.237 34.225 1.00 36.51 103 VAL A CA 1
ATOM 820 C C . VAL A 1 105 ? 35.582 19.912 34.976 1.00 37.76 103 VAL A C 1
ATOM 821 O O . VAL A 1 105 ? 34.613 20.674 34.931 1.00 37.72 103 VAL A O 1
ATOM 825 N N . GLY A 1 106 ? 35.577 18.767 35.658 1.00 39.18 104 GLY A N 1
ATOM 826 C CA . GLY A 1 106 ? 34.396 18.314 36.401 1.00 40.39 104 GLY A CA 1
ATOM 827 C C . GLY A 1 106 ? 34.435 18.646 37.888 1.00 41.32 104 GLY A C 1
ATOM 828 O O . GLY A 1 106 ? 33.437 18.449 38.603 1.00 42.47 104 GLY A O 1
ATOM 829 N N . PRO A 1 111 ? 31.132 11.354 34.531 1.00 57.01 109 PRO A N 1
ATOM 830 C CA . PRO A 1 111 ? 30.249 11.112 33.390 1.00 57.04 109 PRO A CA 1
ATOM 831 C C . PRO A 1 111 ? 30.999 10.381 32.277 1.00 57.16 109 PRO A C 1
ATOM 832 O O . PRO A 1 111 ? 31.606 11.031 31.426 1.00 57.37 109 PRO A O 1
ATOM 836 N N . PRO A 1 112 ? 30.923 9.030 32.271 1.00 57.14 110 PRO A N 1
ATOM 837 C CA . PRO A 1 112 ? 31.805 8.107 31.549 1.00 56.92 110 PRO A CA 1
ATOM 838 C C . PRO A 1 112 ? 32.214 8.529 30.131 1.00 56.56 110 PRO A C 1
ATOM 839 O O . PRO A 1 112 ? 33.371 8.338 29.753 1.00 56.75 110 PRO A O 1
ATOM 843 N N . GLU A 1 113 ? 31.279 9.092 29.370 1.00 55.97 111 GLU A N 1
ATOM 844 C CA . GLU A 1 113 ? 31.514 9.450 27.963 1.00 55.63 111 GLU A CA 1
ATOM 845 C C . GLU A 1 113 ? 32.378 10.712 27.756 1.00 55.05 111 GLU A C 1
ATOM 846 O O . GLU A 1 113 ? 32.820 10.988 26.636 1.00 55.11 111 GLU A O 1
ATOM 852 N N . VAL A 1 114 ? 32.612 11.472 28.825 1.00 54.09 112 VAL A N 1
ATOM 853 C CA . VAL A 1 114 ? 33.564 12.587 28.789 1.00 53.27 112 VAL A CA 1
ATOM 854 C C . VAL A 1 114 ? 34.963 12.060 28.493 1.00 52.50 112 VAL A C 1
ATOM 855 O O . VAL A 1 114 ? 35.753 12.713 27.822 1.00 52.63 112 VAL A O 1
ATOM 859 N N . TYR A 1 115 ? 35.250 10.866 28.999 1.00 51.99 113 TYR A N 1
ATOM 860 C CA . TYR A 1 115 ? 36.514 10.181 28.754 1.00 51.21 113 TYR A CA 1
ATOM 861 C C . TYR A 1 115 ? 36.621 9.691 27.317 1.00 51.13 113 TYR A C 1
ATOM 862 O O . TYR A 1 115 ? 37.721 9.512 26.804 1.00 50.85 113 TYR A O 1
ATOM 871 N N . GLU A 1 116 ? 35.476 9.464 26.678 1.00 51.26 114 GLU A N 1
ATOM 872 C CA . GLU A 1 116 ? 35.446 8.974 25.299 1.00 51.70 114 GLU A CA 1
ATOM 873 C C . GLU A 1 116 ? 35.402 10.094 24.260 1.00 51.16 114 GLU A C 1
ATOM 874 O O . GLU A 1 116 ? 36.064 10.011 23.237 1.00 51.35 114 GLU A O 1
ATOM 880 N N . LEU A 1 117 ? 34.639 11.144 24.542 1.00 50.73 115 LEU A N 1
ATOM 881 C CA . LEU A 1 117 ? 34.433 12.244 23.590 1.00 50.04 115 LEU A CA 1
ATOM 882 C C . LEU A 1 117 ? 35.620 13.189 23.493 1.00 49.46 115 LEU A C 1
ATOM 883 O O . LEU A 1 117 ? 35.820 13.828 22.466 1.00 49.60 115 LEU A O 1
ATOM 888 N N . CYS A 1 118 ? 36.397 13.299 24.567 1.00 48.90 116 CYS A N 1
ATOM 889 C CA . CYS A 1 118 ? 37.555 14.177 24.541 1.00 47.90 116 CYS A CA 1
ATOM 890 C C . CYS A 1 118 ? 38.684 13.519 23.787 1.00 46.63 116 CYS A C 1
ATOM 891 O O . CYS A 1 118 ? 38.802 12.299 23.768 1.00 46.97 116 CYS A O 1
ATOM 894 N N . ASP A 1 119 ? 39.486 14.341 23.129 1.00 44.96 117 ASP A N 1
ATOM 895 C CA . ASP A 1 119 ? 40.651 13.869 22.414 1.00 43.39 117 ASP A CA 1
ATOM 896 C C . ASP A 1 119 ? 41.730 13.320 23.355 1.00 42.27 117 ASP A C 1
ATOM 897 O O . ASP A 1 119 ? 42.311 12.261 23.079 1.00 42.51 117 ASP A O 1
ATOM 902 N N . LEU A 1 120 ? 41.982 14.032 24.460 1.00 39.86 118 LEU A N 1
ATOM 903 C CA . LEU A 1 120 ? 42.995 13.620 25.441 1.00 37.80 118 LEU A CA 1
ATOM 904 C C . LEU A 1 120 ? 42.481 13.716 26.877 1.00 36.54 118 LEU A C 1
ATOM 905 O O . LEU A 1 120 ? 41.723 14.611 27.217 1.00 36.09 118 LEU A O 1
ATOM 910 N N . ASN A 1 121 ? 42.926 12.788 27.709 1.00 36.06 119 ASN A N 1
ATOM 911 C CA . ASN A 1 121 ? 42.619 12.794 29.148 1.00 35.45 119 ASN A CA 1
ATOM 912 C C . ASN A 1 121 ? 43.932 13.006 29.855 1.00 35.08 119 ASN A C 1
ATOM 913 O O . ASN A 1 121 ? 44.822 12.156 29.758 1.00 35.20 119 ASN A O 1
ATOM 918 N N . ILE A 1 122 ? 44.056 14.163 30.519 1.00 34.53 120 ILE A N 1
ATOM 919 C CA . ILE A 1 122 ? 45.322 14.663 31.052 1.00 34.29 120 ILE A CA 1
ATOM 920 C C . ILE A 1 122 ? 45.247 14.818 32.574 1.00 34.64 120 ILE A C 1
ATOM 921 O O . ILE A 1 122 ? 44.214 15.237 33.089 1.00 33.88 120 ILE A O 1
ATOM 926 N N . SER A 1 123 ? 46.333 14.473 33.275 1.00 34.61 121 SER A N 1
ATOM 927 C CA . SER A 1 123 ? 46.411 14.647 34.738 1.00 35.50 121 SER A CA 1
ATOM 928 C C . SER A 1 123 ? 47.475 15.642 35.154 1.00 35.37 121 SER A C 1
ATOM 929 O O . SER A 1 123 ? 48.511 15.818 34.476 1.00 35.25 121 SER A O 1
ATOM 932 N N . ILE A 1 124 ? 47.179 16.318 36.262 1.00 34.82 122 ILE A N 1
ATOM 933 C CA . ILE A 1 124 ? 48.086 17.250 36.875 1.00 34.39 122 ILE A CA 1
ATOM 934 C C . ILE A 1 124 ? 48.529 16.530 38.143 1.00 34.90 122 ILE A C 1
ATOM 935 O O . ILE A 1 124 ? 48.016 16.784 39.244 1.00 35.07 122 ILE A O 1
ATOM 940 N N . GLY A 1 125 ? 49.443 15.585 37.963 1.00 34.77 123 GLY A N 1
ATOM 941 C CA . GLY A 1 125 ? 49.806 14.668 39.027 1.00 34.98 123 GLY A CA 1
ATOM 942 C C . GLY A 1 125 ? 48.679 13.708 39.340 1.00 34.76 123 GLY A C 1
ATOM 943 O O . GLY A 1 125 ? 47.524 13.927 38.959 1.00 34.62 123 GLY A O 1
ATOM 944 N N . THR A 1 126 ? 49.017 12.649 40.065 1.00 34.21 124 THR A N 1
ATOM 945 C CA . THR A 1 126 ? 48.082 11.569 40.330 1.00 34.35 124 THR A CA 1
ATOM 946 C C . THR A 1 126 ? 47.581 11.520 41.787 1.00 34.19 124 THR A C 1
ATOM 947 O O . THR A 1 126 ? 47.236 10.455 42.290 1.00 33.97 124 THR A O 1
ATOM 951 N N . GLN A 1 127 ? 47.536 12.678 42.442 1.00 34.16 125 GLN A N 1
ATOM 952 C CA . GLN A 1 127 ? 46.965 12.797 43.805 1.00 34.47 125 GLN A CA 1
ATOM 953 C C . GLN A 1 127 ? 45.646 13.536 43.763 1.00 34.63 125 GLN A C 1
ATOM 954 O O . GLN A 1 127 ? 45.438 14.377 42.886 1.00 35.04 125 GLN A O 1
ATOM 960 N N . PRO A 1 128 ? 44.728 13.220 44.699 1.00 34.98 126 PRO A N 1
ATOM 961 C CA . PRO A 1 128 ? 43.488 13.995 44.678 1.00 35.25 126 PRO A CA 1
ATOM 962 C C . PRO A 1 128 ? 43.776 15.455 45.054 1.00 35.55 126 PRO A C 1
ATOM 963 O O . PRO A 1 128 ? 44.570 15.701 45.959 1.00 36.35 126 PRO A O 1
ATOM 967 N N . HIS A 1 129 ? 43.200 16.419 44.328 1.00 35.98 127 HIS A N 1
ATOM 968 C CA . HIS A 1 129 ? 43.308 17.835 44.717 1.00 35.80 127 HIS A CA 1
ATOM 969 C C . HIS A 1 129 ? 42.152 18.702 44.205 1.00 35.59 127 HIS A C 1
ATOM 970 O O . HIS A 1 129 ? 40.987 18.392 44.458 1.00 35.67 127 HIS A O 1
ATOM 977 N N . SER A 1 130 ? 42.462 19.777 43.490 1.00 34.85 128 SER A N 1
ATOM 978 C CA . SER A 1 130 ? 41.446 20.729 43.090 1.00 34.06 128 SER A CA 1
ATOM 979 C C . SER A 1 130 ? 41.377 20.867 41.579 1.00 34.11 128 SER A C 1
ATOM 980 O O . SER A 1 130 ? 42.406 20.913 40.909 1.00 33.80 128 SER A O 1
ATOM 983 N N . GLU A 1 131 ? 40.161 20.967 41.058 1.00 34.58 129 GLU A N 1
ATOM 984 C CA . GLU A 1 131 ? 39.954 21.307 39.643 1.00 35.06 129 GLU A CA 1
ATOM 985 C C . GLU A 1 131 ? 40.417 22.740 39.347 1.00 34.23 129 GLU A C 1
ATOM 986 O O . GLU A 1 131 ? 40.767 23.064 38.207 1.00 33.27 129 GLU A O 1
ATOM 992 N N . VAL A 1 132 ? 40.452 23.571 40.397 1.00 32.88 130 VAL A N 1
ATOM 993 C CA . VAL A 1 132 ? 40.941 24.946 40.314 1.00 32.33 130 VAL A CA 1
ATOM 994 C C . VAL A 1 132 ? 42.473 24.896 40.156 1.00 32.39 130 VAL A C 1
ATOM 995 O O . VAL A 1 132 ? 43.065 25.641 39.364 1.00 32.43 130 VAL A O 1
ATOM 999 N N . ALA A 1 133 ? 43.116 24.006 40.908 1.00 31.16 131 ALA A N 1
ATOM 1000 C CA . ALA A 1 133 ? 44.562 23.839 40.795 1.00 31.04 131 ALA A CA 1
ATOM 1001 C C . ALA A 1 133 ? 44.940 23.169 39.472 1.00 30.54 131 ALA A C 1
ATOM 1002 O O . ALA A 1 133 ? 45.945 23.516 38.868 1.00 31.18 131 ALA A O 1
ATOM 1004 N N . ALA A 1 134 ? 44.144 22.186 39.064 1.00 29.54 132 ALA A N 1
ATOM 1005 C CA . ALA A 1 134 ? 44.395 21.420 37.862 1.00 29.66 132 ALA A CA 1
ATOM 1006 C C . ALA A 1 134 ? 44.415 22.375 36.659 1.00 29.24 132 ALA A C 1
ATOM 1007 O O . ALA A 1 134 ? 45.370 22.403 35.892 1.00 28.99 132 ALA A O 1
ATOM 1009 N N . LEU A 1 135 ? 43.355 23.157 36.550 1.00 29.79 133 LEU A N 1
ATOM 1010 C CA . LEU A 1 135 ? 43.222 24.233 35.574 1.00 31.06 133 LEU A CA 1
ATOM 1011 C C . LEU A 1 135 ? 44.266 25.343 35.645 1.00 31.24 133 LEU A C 1
ATOM 1012 O O . LEU A 1 135 ? 44.744 25.791 34.588 1.00 31.31 133 LEU A O 1
ATOM 1017 N N . ALA A 1 136 ? 44.642 25.794 36.858 1.00 30.27 134 ALA A N 1
ATOM 1018 C CA . ALA A 1 136 ? 45.660 26.852 36.991 1.00 29.39 134 ALA A CA 1
ATOM 1019 C C . ALA A 1 136 ? 46.979 26.452 36.347 1.00 29.91 134 ALA A C 1
ATOM 1020 O O . ALA A 1 136 ? 47.632 27.254 35.667 1.00 30.89 134 ALA A O 1
ATOM 1022 N N . VAL A 1 137 ? 47.376 25.204 36.577 1.00 29.75 135 VAL A N 1
ATOM 1023 C CA . VAL A 1 137 ? 48.629 24.646 36.081 1.00 29.68 135 VAL A CA 1
ATOM 1024 C C . VAL A 1 137 ? 48.569 24.337 34.576 1.00 30.04 135 VAL A C 1
ATOM 1025 O O . VAL A 1 137 ? 49.504 24.624 33.842 1.00 29.78 135 VAL A O 1
ATOM 1029 N N . PHE A 1 138 ? 47.466 23.752 34.139 1.00 30.24 136 PHE A N 1
ATOM 1030 C CA . PHE A 1 138 ? 47.251 23.509 32.723 1.00 30.90 136 PHE A CA 1
ATOM 1031 C C . PHE A 1 138 ? 47.478 24.801 31.945 1.00 30.86 136 PHE A C 1
ATOM 1032 O O . PHE A 1 138 ? 48.436 24.886 31.193 1.00 30.16 136 PHE A O 1
ATOM 1040 N N . LEU A 1 139 ? 46.648 25.819 32.195 1.00 31.92 137 LEU A N 1
ATOM 1041 C CA . LEU A 1 139 ? 46.730 27.140 31.521 1.00 32.62 137 LEU A CA 1
ATOM 1042 C C . LEU A 1 139 ? 48.052 27.889 31.690 1.00 33.65 137 LEU A C 1
ATOM 1043 O O . LEU A 1 139 ? 48.484 28.629 30.794 1.00 34.73 137 LEU A O 1
ATOM 1048 N N . ASP A 1 140 ? 48.714 27.713 32.824 1.00 34.57 138 ASP A N 1
ATOM 1049 C CA . ASP A 1 140 ? 50.041 28.296 32.992 1.00 34.98 138 ASP A CA 1
ATOM 1050 C C . ASP A 1 140 ? 51.068 27.662 32.080 1.00 34.96 138 ASP A C 1
ATOM 1051 O O . ASP A 1 140 ? 51.915 28.350 31.538 1.00 34.60 138 ASP A O 1
ATOM 1056 N N . ARG A 1 141 ? 51.031 26.341 31.967 1.00 36.02 139 ARG A N 1
ATOM 1057 C CA . ARG A 1 141 ? 52.009 25.628 31.164 1.00 36.78 139 ARG A CA 1
ATOM 1058 C C . ARG A 1 141 ? 51.661 25.704 29.669 1.00 37.08 139 ARG A C 1
ATOM 1059 O O . ARG A 1 141 ? 52.529 25.559 28.831 1.00 37.19 139 ARG A O 1
ATOM 1067 N N . VAL A 1 142 ? 50.396 25.949 29.358 1.00 37.30 140 VAL A N 1
ATOM 1068 C CA . VAL A 1 142 ? 49.903 25.886 27.982 1.00 37.69 140 VAL A CA 1
ATOM 1069 C C . VAL A 1 142 ? 49.951 27.267 27.321 1.00 37.91 140 VAL A C 1
ATOM 1070 O O . VAL A 1 142 ? 50.560 27.414 26.272 1.00 38.86 140 VAL A O 1
ATOM 1074 N N . LEU A 1 143 ? 49.382 28.274 27.983 1.00 38.13 141 LEU A N 1
ATOM 1075 C CA . LEU A 1 143 ? 49.382 29.661 27.502 1.00 38.19 141 LEU A CA 1
ATOM 1076 C C . LEU A 1 143 ? 50.552 30.546 27.943 1.00 38.49 141 LEU A C 1
ATOM 1077 O O . LEU A 1 143 ? 50.965 31.444 27.199 1.00 39.44 141 LEU A O 1
ATOM 1082 N N . GLY A 1 144 ? 51.077 30.320 29.145 1.00 38.69 142 GLY A N 1
ATOM 1083 C CA . GLY A 1 144 ? 52.181 31.120 29.673 1.00 38.74 142 GLY A CA 1
ATOM 1084 C C . GLY A 1 144 ? 51.917 32.608 29.863 1.00 38.71 142 GLY A C 1
ATOM 1085 O O . GLY A 1 144 ? 52.845 33.418 29.743 1.00 39.38 142 GLY A O 1
ATOM 1086 N N . LYS A 1 145 ? 50.675 32.968 30.191 1.00 38.86 143 LYS A N 1
ATOM 1087 C CA . LYS A 1 145 ? 50.226 34.371 30.213 1.00 38.97 143 LYS A CA 1
ATOM 1088 C C . LYS A 1 145 ? 49.941 35.002 31.591 1.00 38.45 143 LYS A C 1
ATOM 1089 O O . LYS A 1 145 ? 49.976 36.226 31.724 1.00 37.79 143 LYS A O 1
ATOM 1095 N N . VAL A 1 146 ? 49.634 34.197 32.602 1.00 38.42 144 VAL A N 1
ATOM 1096 C CA . VAL A 1 146 ? 49.158 34.750 33.897 1.00 39.04 144 VAL A CA 1
ATOM 1097 C C . VAL A 1 146 ? 49.922 35.992 34.406 1.00 39.25 144 VAL A C 1
ATOM 1098 O O . VAL A 1 146 ? 49.318 36.949 34.891 1.00 39.21 144 VAL A O 1
ATOM 1102 N N . PHE A 1 147 ? 51.240 35.991 34.257 1.00 40.20 145 PHE A N 1
ATOM 1103 C CA . PHE A 1 147 ? 52.036 37.121 34.681 1.00 41.73 145 PHE A CA 1
ATOM 1104 C C . PHE A 1 147 ? 51.975 38.325 33.753 1.00 42.94 145 PHE A C 1
ATOM 1105 O O . PHE A 1 147 ? 52.120 39.449 34.213 1.00 43.63 145 PHE A O 1
ATOM 1113 N N . ASP A 1 148 ? 51.749 38.106 32.458 1.00 44.53 146 ASP A N 1
ATOM 1114 C CA . ASP A 1 148 ? 51.721 39.214 31.501 1.00 45.62 146 ASP A CA 1
ATOM 1115 C C . ASP A 1 148 ? 50.326 39.779 31.225 1.00 46.37 146 ASP A C 1
ATOM 1116 O O . ASP A 1 148 ? 50.192 40.813 30.572 1.00 46.97 146 ASP A O 1
ATOM 1121 N N . ILE A 1 149 ? 49.291 39.114 31.725 1.00 47.08 147 ILE A N 1
ATOM 1122 C CA . ILE A 1 149 ? 47.916 39.510 31.420 1.00 47.54 147 ILE A CA 1
ATOM 1123 C C . ILE A 1 149 ? 47.504 40.877 31.976 1.00 47.97 147 ILE A C 1
ATOM 1124 O O . ILE A 1 149 ? 47.626 41.147 33.178 1.00 47.98 147 ILE A O 1
ATOM 1129 N N . SER A 1 150 ? 47.044 41.730 31.060 1.00 48.32 148 SER A N 1
ATOM 1130 C CA . SER A 1 150 ? 46.330 42.959 31.384 1.00 49.11 148 SER A CA 1
ATOM 1131 C C . SER A 1 150 ? 45.320 43.313 30.292 1.00 49.74 148 SER A C 1
ATOM 1132 O O . SER A 1 150 ? 45.351 42.768 29.183 1.00 49.66 148 SER A O 1
ATOM 1135 N N . PHE A 1 151 ? 44.437 44.248 30.617 1.00 50.47 149 PHE A N 1
ATOM 1136 C CA . PHE A 1 151 ? 43.351 44.632 29.734 1.00 51.20 149 PHE A CA 1
ATOM 1137 C C . PHE A 1 151 ? 43.310 46.157 29.609 1.00 52.18 149 PHE A C 1
ATOM 1138 O O . PHE A 1 151 ? 43.212 46.859 30.619 1.00 52.00 149 PHE A O 1
ATOM 1146 N N . ASP A 1 152 ? 43.378 46.669 28.377 1.00 53.38 150 ASP A N 1
ATOM 1147 C CA . ASP A 1 152 ? 43.289 48.122 28.131 1.00 54.69 150 ASP A CA 1
ATOM 1148 C C . ASP A 1 152 ? 41.919 48.704 28.485 1.00 54.95 150 ASP A C 1
ATOM 1149 O O . ASP A 1 152 ? 41.824 49.866 28.877 1.00 55.48 150 ASP A O 1
ATOM 1154 N N . ASP A 1 153 ? 40.880 47.881 28.332 1.00 55.18 151 ASP A N 1
ATOM 1155 C CA . ASP A 1 153 ? 39.506 48.148 28.782 1.00 55.42 151 ASP A CA 1
ATOM 1156 C C . ASP A 1 153 ? 39.359 48.530 30.275 1.00 55.08 151 ASP A C 1
ATOM 1157 O O . ASP A 1 153 ? 38.392 49.193 30.655 1.00 55.27 151 ASP A O 1
ATOM 1162 N N . ALA A 1 154 ? 40.309 48.101 31.107 1.00 54.26 152 ALA A N 1
ATOM 1163 C CA . ALA A 1 154 ? 40.142 48.039 32.572 1.00 53.40 152 ALA A CA 1
ATOM 1164 C C . ALA A 1 154 ? 39.839 49.345 33.315 1.00 53.17 152 ALA A C 1
ATOM 1165 O O . ALA A 1 154 ? 40.404 50.390 33.004 1.00 53.57 152 ALA A O 1
ATOM 1167 N N . LYS A 1 155 ? 38.959 49.273 34.312 1.00 52.53 153 LYS A N 1
ATOM 1168 C CA . LYS A 1 155 ? 38.641 50.426 35.168 1.00 52.01 153 LYS A CA 1
ATOM 1169 C C . LYS A 1 155 ? 39.302 50.329 36.555 1.00 51.56 153 LYS A C 1
ATOM 1170 O O . LYS A 1 155 ? 39.369 51.316 37.294 1.00 51.34 153 LYS A O 1
ATOM 1176 N N . ILE A 1 156 ? 39.752 49.130 36.906 1.00 50.67 154 ILE A N 1
ATOM 1177 C CA . ILE A 1 156 ? 40.604 48.908 38.067 1.00 50.57 154 ILE A CA 1
ATOM 1178 C C . ILE A 1 156 ? 41.827 48.102 37.631 1.00 50.06 154 ILE A C 1
ATOM 1179 O O . ILE A 1 156 ? 41.689 47.026 37.047 1.00 50.30 154 ILE A O 1
ATOM 1184 N N . LYS A 1 157 ? 43.016 48.645 37.885 1.00 49.53 155 LYS A N 1
ATOM 1185 C CA . LYS A 1 157 ? 44.268 47.921 37.691 1.00 49.17 155 LYS A CA 1
ATOM 1186 C C . LYS A 1 157 ? 45.041 47.879 38.998 1.00 48.95 155 LYS A C 1
ATOM 1187 O O . LYS A 1 157 ? 44.973 48.812 39.805 1.00 49.04 155 LYS A O 1
ATOM 1193 N N . VAL A 1 158 ? 45.783 46.797 39.201 1.00 48.58 156 VAL A N 1
ATOM 1194 C CA . VAL A 1 158 ? 46.766 46.739 40.265 1.00 48.25 156 VAL A CA 1
ATOM 1195 C C . VAL A 1 158 ? 48.150 47.135 39.719 1.00 48.30 156 VAL A C 1
ATOM 1196 O O . VAL A 1 158 ? 48.520 46.778 38.601 1.00 48.53 156 VAL A O 1
ATOM 1200 N N . ILE A 1 159 ? 48.884 47.911 40.508 1.00 48.06 157 ILE A N 1
ATOM 1201 C CA . ILE A 1 159 ? 50.323 48.096 40.327 1.00 47.83 157 ILE A CA 1
ATOM 1202 C C . ILE A 1 159 ? 50.960 47.364 41.514 1.00 47.68 157 ILE A C 1
ATOM 1203 O O . ILE A 1 159 ? 50.632 47.665 42.655 1.00 48.04 157 ILE A O 1
ATOM 1208 N N . PRO A 1 160 ? 51.814 46.360 41.245 1.00 47.43 158 PRO A N 1
ATOM 1209 C CA . PRO A 1 160 ? 52.542 45.596 42.270 1.00 47.54 158 PRO A CA 1
ATOM 1210 C C . PRO A 1 160 ? 53.422 46.429 43.216 1.00 47.46 158 PRO A C 1
ATOM 1211 O O . PRO A 1 160 ? 54.036 47.406 42.789 1.00 47.49 158 PRO A O 1
ATOM 1215 N N . SER A 1 161 ? 53.474 46.040 44.494 1.00 47.82 159 SER A N 1
ATOM 1216 C CA . SER A 1 161 ? 54.385 46.669 45.467 1.00 47.67 159 SER A CA 1
ATOM 1217 C C . SER A 1 161 ? 54.876 45.728 46.561 1.00 48.55 159 SER A C 1
ATOM 1218 O O . SER A 1 161 ? 54.247 44.701 46.847 1.00 48.44 159 SER A O 1
ATOM 1221 N N . GLU A 1 162 ? 56.001 46.109 47.170 1.00 49.07 160 GLU A N 1
ATOM 1222 C CA . GLU A 1 162 ? 56.685 45.328 48.200 1.00 49.73 160 GLU A CA 1
ATOM 1223 C C . GLU A 1 162 ? 55.794 44.956 49.381 1.00 49.65 160 GLU A C 1
ATOM 1224 O O . GLU A 1 162 ? 55.828 43.819 49.839 1.00 49.39 160 GLU A O 1
ATOM 1230 N N . ARG A 1 163 ? 55.003 45.905 49.874 1.00 50.03 161 ARG A N 1
ATOM 1231 C CA . ARG A 1 163 ? 54.056 45.598 50.957 1.00 50.75 161 ARG A CA 1
ATOM 1232 C C . ARG A 1 163 ? 52.834 46.505 51.099 1.00 50.60 161 ARG A C 1
ATOM 1233 O O . ARG A 1 163 ? 52.223 46.570 52.171 1.00 51.47 161 ARG A O 1
ATOM 1241 N N . GLY A 1 164 ? 52.466 47.178 50.012 1.00 50.39 162 GLY A N 1
ATOM 1242 C CA . GLY A 1 164 ? 51.224 47.948 49.957 1.00 49.61 162 GLY A CA 1
ATOM 1243 C C . GLY A 1 164 ? 50.154 47.307 49.085 1.00 49.09 162 GLY A C 1
ATOM 1244 O O . GLY A 1 164 ? 50.345 46.213 48.543 1.00 48.60 162 GLY A O 1
ATOM 1245 N N . LYS A 1 165 ? 49.020 47.992 48.984 1.00 48.57 163 LYS A N 1
ATOM 1246 C CA . LYS A 1 165 ? 47.926 47.599 48.113 1.00 48.63 163 LYS A CA 1
ATOM 1247 C C . LYS A 1 165 ? 47.614 48.759 47.164 1.00 48.68 163 LYS A C 1
ATOM 1248 O O . LYS A 1 165 ? 46.724 49.563 47.424 1.00 49.09 163 LYS A O 1
ATOM 1254 N N . ARG A 1 166 ? 48.359 48.823 46.064 1.00 48.85 164 ARG A N 1
ATOM 1255 C CA . ARG A 1 166 ? 48.367 49.961 45.134 1.00 48.83 164 ARG A CA 1
ATOM 1256 C C . ARG A 1 166 ? 47.458 49.708 43.930 1.00 48.47 164 ARG A C 1
ATOM 1257 O O . ARG A 1 166 ? 47.681 48.782 43.143 1.00 47.76 164 ARG A O 1
ATOM 1265 N N . VAL A 1 167 ? 46.439 50.545 43.782 1.00 48.56 165 VAL A N 1
ATOM 1266 C CA . VAL A 1 167 ? 45.447 50.358 42.723 1.00 48.80 165 VAL A CA 1
ATOM 1267 C C . VAL A 1 167 ? 45.245 51.623 41.870 1.00 48.64 165 VAL A C 1
ATOM 1268 O O . VAL A 1 167 ? 45.249 52.741 42.391 1.00 48.40 165 VAL A O 1
ATOM 1272 N N . VAL A 1 168 ? 45.092 51.447 40.558 1.00 48.76 166 VAL A N 1
ATOM 1273 C CA . VAL A 1 168 ? 44.736 52.569 39.676 1.00 48.52 166 VAL A CA 1
ATOM 1274 C C . VAL A 1 168 ? 43.286 52.457 39.177 1.00 48.29 166 VAL A C 1
ATOM 1275 O O . VAL A 1 168 ? 42.845 51.377 38.806 1.00 48.17 166 VAL A O 1
ATOM 1279 N N . SER A 1 169 ? 42.551 53.571 39.215 1.00 47.95 167 SER A N 1
ATOM 1280 C CA . SER A 1 169 ? 41.169 53.660 38.724 1.00 47.69 167 SER A CA 1
ATOM 1281 C C . SER A 1 169 ? 41.078 54.633 37.554 1.00 47.80 167 SER A C 1
ATOM 1282 O O . SER A 1 169 ? 41.524 55.775 37.670 1.00 47.80 167 SER A O 1
ATOM 1285 N N . LEU B 1 3 ? 64.397 22.312 49.947 1.00 46.61 1 LEU B N 1
ATOM 1286 C CA . LEU B 1 3 ? 63.450 23.400 50.292 1.00 46.27 1 LEU B CA 1
ATOM 1287 C C . LEU B 1 3 ? 62.121 22.811 50.758 1.00 46.33 1 LEU B C 1
ATOM 1288 O O . LEU B 1 3 ? 61.368 22.262 49.956 1.00 47.15 1 LEU B O 1
ATOM 1293 N N . GLU B 1 4 ? 61.847 22.909 52.059 1.00 45.66 2 GLU B N 1
ATOM 1294 C CA . GLU B 1 4 ? 60.564 22.472 52.609 1.00 44.91 2 GLU B CA 1
ATOM 1295 C C . GLU B 1 4 ? 59.569 23.618 52.779 1.00 43.54 2 GLU B C 1
ATOM 1296 O O . GLU B 1 4 ? 59.908 24.708 53.256 1.00 43.84 2 GLU B O 1
ATOM 1302 N N . VAL B 1 5 ? 58.330 23.364 52.373 1.00 41.51 3 VAL B N 1
ATOM 1303 C CA . VAL B 1 5 ? 57.348 24.422 52.255 1.00 39.60 3 VAL B CA 1
ATOM 1304 C C . VAL B 1 5 ? 56.146 24.125 53.146 1.00 38.82 3 VAL B C 1
ATOM 1305 O O . VAL B 1 5 ? 55.620 23.017 53.130 1.00 38.57 3 VAL B O 1
ATOM 1309 N N . TYR B 1 6 ? 55.734 25.122 53.930 1.00 37.55 4 TYR B N 1
ATOM 1310 C CA . TYR B 1 6 ? 54.537 25.020 54.755 1.00 36.19 4 TYR B CA 1
ATOM 1311 C C . TYR B 1 6 ? 53.514 26.038 54.297 1.00 35.25 4 TYR B C 1
ATOM 1312 O O . TYR B 1 6 ? 53.856 27.138 53.893 1.00 34.45 4 TYR B O 1
ATOM 1321 N N . VAL B 1 7 ? 52.249 25.654 54.346 1.00 34.79 5 VAL B N 1
ATOM 1322 C CA . VAL B 1 7 ? 51.173 26.599 54.102 1.00 35.26 5 VAL B CA 1
ATOM 1323 C C . VAL B 1 7 ? 50.513 27.106 55.403 1.00 36.58 5 VAL B C 1
ATOM 1324 O O . VAL B 1 7 ? 50.392 26.370 56.391 1.00 35.74 5 VAL B O 1
ATOM 1328 N N . LEU B 1 8 ? 50.149 28.387 55.393 1.00 38.09 6 LEU B N 1
ATOM 1329 C CA . LEU B 1 8 ? 49.311 28.949 56.424 1.00 40.06 6 LEU B CA 1
ATOM 1330 C C . LEU B 1 8 ? 48.064 29.515 55.770 1.00 40.86 6 LEU B C 1
ATOM 1331 O O . LEU B 1 8 ? 48.131 30.462 54.987 1.00 41.09 6 LEU B O 1
ATOM 1336 N N . ARG B 1 9 ? 46.935 28.901 56.107 1.00 42.21 7 ARG B N 1
ATOM 1337 C CA . ARG B 1 9 ? 45.628 29.273 55.605 1.00 43.45 7 ARG B CA 1
ATOM 1338 C C . ARG B 1 9 ? 44.927 30.151 56.634 1.00 43.94 7 ARG B C 1
ATOM 1339 O O . ARG B 1 9 ? 44.563 29.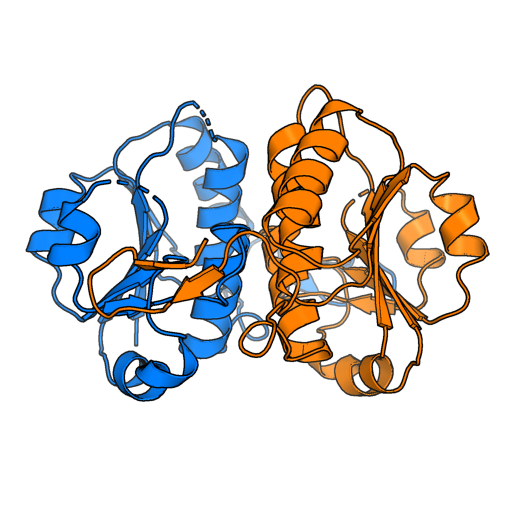679 57.708 1.00 44.19 7 ARG B O 1
ATOM 1347 N N . LEU B 1 10 ? 44.741 31.423 56.282 1.00 44.86 8 LEU B N 1
ATOM 1348 C CA . LEU B 1 10 ? 44.057 32.404 57.113 1.00 45.54 8 LEU B CA 1
ATOM 1349 C C . LEU B 1 10 ? 42.630 32.631 56.664 1.00 46.47 8 LEU B C 1
ATOM 1350 O O . LEU B 1 10 ? 42.315 32.529 55.468 1.00 46.44 8 LEU B O 1
ATOM 1355 N N . GLY B 1 11 ? 41.770 32.937 57.636 1.00 47.28 9 GLY B N 1
ATOM 1356 C CA . GLY B 1 11 ? 40.425 33.438 57.352 1.00 48.22 9 GLY B CA 1
ATOM 1357 C C . GLY B 1 11 ? 39.354 32.420 57.032 1.00 48.91 9 GLY B C 1
ATOM 1358 O O . GLY B 1 11 ? 38.303 32.781 56.494 1.00 49.05 9 GLY B O 1
ATOM 1359 N N . HIS B 1 12 ? 39.601 31.156 57.366 1.00 49.55 10 HIS B N 1
ATOM 1360 C CA . HIS B 1 12 ? 38.595 30.111 57.179 1.00 50.55 10 HIS B CA 1
ATOM 1361 C C . HIS B 1 12 ? 37.377 30.315 58.089 1.00 51.26 10 HIS B C 1
ATOM 1362 O O . HIS B 1 12 ? 37.520 30.462 59.315 1.00 51.24 10 HIS B O 1
ATOM 1369 N N . ARG B 1 13 ? 36.193 30.319 57.473 1.00 51.96 11 ARG B N 1
ATOM 1370 C CA . ARG B 1 13 ? 34.915 30.378 58.189 1.00 52.99 11 ARG B CA 1
ATOM 1371 C C . ARG B 1 13 ? 34.157 29.042 58.027 1.00 53.17 11 ARG B C 1
ATOM 1372 O O . ARG B 1 13 ? 33.699 28.721 56.922 1.00 52.64 11 ARG B O 1
ATOM 1380 N N . PRO B 1 14 ? 34.042 28.257 59.125 1.00 53.12 12 PRO B N 1
ATOM 1381 C CA . PRO B 1 14 ? 33.384 26.940 59.164 1.00 53.40 12 PRO B CA 1
ATOM 1382 C C . PRO B 1 14 ? 31.996 26.880 58.522 1.00 53.69 12 PRO B C 1
ATOM 1383 O O . PRO B 1 14 ? 31.604 25.839 57.998 1.00 53.74 12 PRO B O 1
ATOM 1387 N N . GLU B 1 15 ? 31.263 27.988 58.573 1.00 54.25 13 GLU B N 1
ATOM 1388 C CA . GLU B 1 15 ? 29.908 28.071 58.022 1.00 54.59 13 GLU B CA 1
ATOM 1389 C C . GLU B 1 15 ? 29.939 28.189 56.489 1.00 54.91 13 GLU B C 1
ATOM 1390 O O . GLU B 1 15 ? 28.932 27.947 55.813 1.00 55.02 13 GLU B O 1
ATOM 1396 N N . ARG B 1 16 ? 31.109 28.531 55.953 1.00 54.95 14 ARG B N 1
ATOM 1397 C CA . ARG B 1 16 ? 31.256 28.935 54.559 1.00 54.78 14 ARG B CA 1
ATOM 1398 C C . ARG B 1 16 ? 32.374 28.210 53.803 1.00 54.37 14 ARG B C 1
ATOM 1399 O O . ARG B 1 16 ? 32.179 27.766 52.664 1.00 54.41 14 ARG B O 1
ATOM 1407 N N . ASP B 1 17 ? 33.541 28.104 54.439 1.00 53.39 15 ASP B N 1
ATOM 1408 C CA . ASP B 1 17 ? 34.801 27.814 53.741 1.00 52.73 15 ASP B CA 1
ATOM 1409 C C . ASP B 1 17 ? 35.224 26.356 53.660 1.00 52.14 15 ASP B C 1
ATOM 1410 O O . ASP B 1 17 ? 36.343 26.075 53.255 1.00 52.29 15 ASP B O 1
ATOM 1415 N N . LYS B 1 18 ? 34.334 25.434 54.015 1.00 51.72 16 LYS B N 1
ATOM 1416 C CA . LYS B 1 18 ? 34.716 24.027 54.159 1.00 50.99 16 LYS B CA 1
ATOM 1417 C C . LYS B 1 18 ? 35.320 23.429 52.891 1.00 50.27 16 LYS B C 1
ATOM 1418 O O . LYS B 1 18 ? 36.342 22.755 52.956 1.00 49.95 16 LYS B O 1
ATOM 1424 N N . ARG B 1 19 ? 34.689 23.694 51.747 1.00 49.77 17 ARG B N 1
ATOM 1425 C CA . ARG B 1 19 ? 35.116 23.139 50.463 1.00 48.95 17 ARG B CA 1
ATOM 1426 C C . ARG B 1 19 ? 36.431 23.755 49.938 1.00 47.84 17 ARG B C 1
ATOM 1427 O O . ARG B 1 19 ? 37.351 23.024 49.547 1.00 47.47 17 ARG B O 1
ATOM 1435 N N . ILE B 1 20 ? 36.529 25.088 49.955 1.00 46.06 18 ILE B N 1
ATOM 1436 C CA . ILE B 1 20 ? 37.736 25.766 49.483 1.00 44.26 18 ILE B CA 1
ATOM 1437 C C . ILE B 1 20 ? 38.935 25.445 50.363 1.00 43.14 18 ILE B C 1
ATOM 1438 O O . ILE B 1 20 ? 40.018 25.170 49.853 1.00 43.10 18 ILE B O 1
ATOM 1443 N N . SER B 1 21 ? 38.744 25.475 51.678 1.00 41.47 19 SER B N 1
ATOM 1444 C CA . SER B 1 21 ? 39.825 25.165 52.604 1.00 40.52 19 SER B CA 1
ATOM 1445 C C . SER B 1 21 ? 40.321 23.731 52.453 1.00 40.36 19 SER B C 1
ATOM 1446 O O . SER B 1 21 ? 41.495 23.462 52.684 1.00 40.99 19 SER B O 1
ATOM 1449 N N . THR B 1 22 ? 39.427 22.821 52.064 1.00 39.97 20 THR B N 1
ATOM 1450 C CA . THR B 1 22 ? 39.802 21.429 51.775 1.00 39.82 20 THR B CA 1
ATOM 1451 C C . THR B 1 22 ? 40.609 21.354 50.459 1.00 39.79 20 THR B C 1
ATOM 1452 O O . THR B 1 22 ? 41.665 20.726 50.414 1.00 40.20 20 THR B O 1
ATOM 1456 N N . HIS B 1 23 ? 40.106 22.012 49.413 1.00 39.90 21 HIS B N 1
ATOM 1457 C CA . HIS B 1 23 ? 40.841 22.266 48.160 1.00 39.30 21 HIS B CA 1
ATOM 1458 C C . HIS B 1 23 ? 42.257 22.825 48.357 1.00 38.24 21 HIS B C 1
ATOM 1459 O O . HIS B 1 23 ? 43.204 22.293 47.789 1.00 38.73 21 HIS B O 1
ATOM 1466 N N . VAL B 1 24 ? 42.389 23.896 49.148 1.00 37.25 22 VAL B N 1
ATOM 1467 C CA . VAL B 1 24 ? 43.694 24.487 49.493 1.00 36.16 22 VAL B CA 1
ATOM 1468 C C . VAL B 1 24 ? 44.649 23.454 50.095 1.00 36.22 22 VAL B C 1
ATOM 1469 O O . VAL B 1 24 ? 45.789 23.311 49.636 1.00 35.96 22 VAL B O 1
ATOM 1473 N N . ALA B 1 25 ? 44.192 22.769 51.149 1.00 35.99 23 ALA B N 1
ATOM 1474 C CA . ALA B 1 25 ? 45.000 21.766 51.878 1.00 35.13 23 ALA B CA 1
ATOM 1475 C C . ALA B 1 25 ? 45.460 20.626 50.965 1.00 34.99 23 ALA B C 1
ATOM 1476 O O . ALA B 1 25 ? 46.627 20.229 50.964 1.00 35.58 23 ALA B O 1
ATOM 1478 N N . LEU B 1 26 ? 44.526 20.110 50.176 1.00 34.24 24 LEU B N 1
ATOM 1479 C CA . LEU B 1 26 ? 44.803 19.003 49.261 1.00 33.30 24 LEU B CA 1
ATOM 1480 C C . LEU B 1 26 ? 45.740 19.388 48.116 1.00 32.26 24 LEU B C 1
ATOM 1481 O O . LEU B 1 26 ? 46.516 18.570 47.644 1.00 31.79 24 LEU B O 1
ATOM 1486 N N . THR B 1 27 ? 45.685 20.647 47.711 1.00 32.24 25 THR B N 1
ATOM 1487 C CA . THR B 1 27 ? 46.632 21.218 46.758 1.00 32.36 25 THR B CA 1
ATOM 1488 C C . THR B 1 27 ? 48.020 21.369 47.363 1.00 32.30 25 THR B C 1
ATOM 1489 O O . THR B 1 27 ? 49.046 21.074 46.709 1.00 32.71 25 THR B O 1
ATOM 1493 N N . ALA B 1 28 ? 48.067 21.842 48.609 1.00 31.12 26 ALA B N 1
ATOM 1494 C CA . ALA B 1 28 ? 49.321 21.901 49.344 1.00 30.46 26 ALA B CA 1
ATOM 1495 C C . ALA B 1 28 ? 49.993 20.524 49.342 1.00 29.60 26 ALA B C 1
ATOM 1496 O O . ALA B 1 28 ? 51.145 20.395 48.998 1.00 30.31 26 ALA B O 1
ATOM 1498 N N . ARG B 1 29 ? 49.253 19.493 49.706 1.00 29.59 27 ARG B N 1
ATOM 1499 C CA . ARG B 1 29 ? 49.754 18.120 49.715 1.00 29.33 27 ARG B CA 1
ATOM 1500 C C . ARG B 1 29 ? 50.147 17.598 48.295 1.00 29.61 27 ARG B C 1
ATOM 1501 O O . ARG B 1 29 ? 51.286 17.143 48.081 1.00 29.39 27 ARG B O 1
ATOM 1509 N N . ALA B 1 30 ? 49.212 17.668 47.344 1.00 29.73 28 ALA B N 1
ATOM 1510 C CA . ALA B 1 30 ? 49.482 17.211 45.965 1.00 30.80 28 ALA B CA 1
ATOM 1511 C C . ALA B 1 30 ? 50.779 17.780 45.401 1.00 30.84 28 ALA B C 1
ATOM 1512 O O . ALA B 1 30 ? 51.553 17.051 44.809 1.00 31.71 28 ALA B O 1
ATOM 1514 N N . PHE B 1 31 ? 51.031 19.067 45.641 1.00 31.90 29 PHE B N 1
ATOM 1515 C CA . PHE B 1 31 ? 52.149 19.801 45.036 1.00 32.47 29 PHE B CA 1
ATOM 1516 C C . PHE B 1 31 ? 53.454 19.829 45.876 1.00 33.21 29 PHE B C 1
ATOM 1517 O O . PHE B 1 31 ? 54.413 20.519 45.532 1.00 33.02 29 PHE B O 1
ATOM 1525 N N . GLY B 1 32 ? 53.495 19.107 46.984 1.00 34.10 30 GLY B N 1
ATOM 1526 C CA . GLY B 1 32 ? 54.770 18.917 47.689 1.00 33.82 30 GLY B CA 1
ATOM 1527 C C . GLY B 1 32 ? 54.988 19.639 49.000 1.00 34.64 30 GLY B C 1
ATOM 1528 O O . GLY B 1 32 ? 56.045 19.470 49.611 1.00 35.26 30 GLY B O 1
ATOM 1529 N N . ALA B 1 33 ? 54.019 20.438 49.456 1.00 34.37 31 ALA B N 1
ATOM 1530 C CA . ALA B 1 33 ? 54.139 21.057 50.807 1.00 34.43 31 ALA B CA 1
ATOM 1531 C C . ALA B 1 33 ? 54.164 20.033 51.958 1.00 33.79 31 ALA B C 1
ATOM 1532 O O . ALA B 1 33 ? 53.557 18.965 51.873 1.00 33.65 31 ALA B O 1
ATOM 1534 N N . LYS B 1 34 ? 54.909 20.348 53.018 1.00 33.93 32 LYS B N 1
ATOM 1535 C CA . LYS B 1 34 ? 55.098 19.414 54.127 1.00 33.56 32 LYS B CA 1
ATOM 1536 C C . LYS B 1 34 ? 53.832 19.297 54.967 1.00 33.01 32 LYS B C 1
ATOM 1537 O O . LYS B 1 34 ? 53.480 18.222 55.423 1.00 32.61 32 LYS B O 1
ATOM 1543 N N . GLY B 1 35 ? 53.131 20.408 55.133 1.00 33.56 33 GLY B N 1
ATOM 1544 C CA . GLY B 1 35 ? 51.910 20.436 55.922 1.00 34.00 33 GLY B CA 1
ATOM 1545 C C . GLY B 1 35 ? 51.278 21.789 55.809 1.00 34.28 33 GLY B C 1
ATOM 1546 O O . GLY B 1 35 ? 51.858 22.691 55.206 1.00 35.00 33 GLY 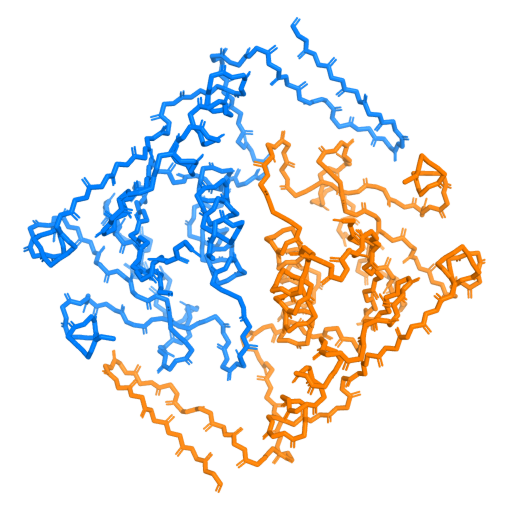B O 1
ATOM 1547 N N . ILE B 1 36 ? 50.082 21.919 56.366 1.00 34.15 34 ILE B N 1
ATOM 1548 C CA . ILE B 1 36 ? 49.358 23.174 56.383 1.00 34.84 34 ILE B CA 1
ATOM 1549 C C . ILE B 1 36 ? 48.837 23.515 57.792 1.00 36.19 34 ILE B C 1
ATOM 1550 O O . ILE B 1 36 ? 48.380 22.641 58.523 1.00 34.92 34 ILE B O 1
ATOM 1555 N N . TYR B 1 37 ? 48.883 24.799 58.127 1.00 37.83 35 TYR B N 1
ATOM 1556 C CA . TYR B 1 37 ? 48.344 25.300 59.381 1.00 39.89 35 TYR B CA 1
ATOM 1557 C C . TYR B 1 37 ? 47.091 26.109 59.093 1.00 41.25 35 TYR B C 1
ATOM 1558 O O . TYR B 1 37 ? 47.023 26.851 58.100 1.00 41.34 35 TYR B O 1
ATOM 1567 N N . PHE B 1 38 ? 46.100 25.951 59.957 1.00 43.06 36 PHE B N 1
ATOM 1568 C CA . PHE B 1 38 ? 44.908 26.775 59.920 1.00 45.19 36 PHE B CA 1
ATOM 1569 C C . PHE B 1 38 ? 44.841 27.628 61.155 1.00 46.87 36 PHE B C 1
ATOM 1570 O O . PHE B 1 38 ? 45.201 27.188 62.254 1.00 47.18 36 PHE B O 1
ATOM 1578 N N . ASP B 1 39 ? 44.370 28.854 60.982 1.00 48.98 37 ASP B N 1
ATOM 1579 C CA . ASP B 1 39 ? 44.208 29.748 62.116 1.00 50.95 37 ASP B CA 1
ATOM 1580 C C . ASP B 1 39 ? 43.027 29.331 63.029 1.00 52.52 37 ASP B C 1
ATOM 1581 O O . ASP B 1 39 ? 42.711 30.026 64.000 1.00 52.70 37 ASP B O 1
ATOM 1586 N N . THR B 1 40 ? 42.416 28.181 62.711 1.00 54.43 38 THR B N 1
ATOM 1587 C CA . THR B 1 40 ? 41.283 27.607 63.453 1.00 56.14 38 THR B CA 1
ATOM 1588 C C . THR B 1 40 ? 40.870 26.202 62.956 1.00 56.99 38 THR B C 1
ATOM 1589 O O . THR B 1 40 ? 40.745 25.975 61.746 1.00 57.41 38 THR B O 1
ATOM 1593 N N . GLU B 1 41 ? 40.685 25.273 63.897 1.00 57.92 39 GLU B N 1
ATOM 1594 C CA . GLU B 1 41 ? 40.015 23.969 63.692 1.00 59.07 39 GLU B CA 1
ATOM 1595 C C . GLU B 1 41 ? 38.547 24.277 63.984 1.00 59.11 39 GLU B C 1
ATOM 1596 O O . GLU B 1 41 ? 38.274 24.787 65.078 1.00 59.58 39 GLU B O 1
ATOM 1602 N N . ASP B 1 42 ? 37.551 24.014 63.121 1.00 59.13 40 ASP B N 1
ATOM 1603 C CA . ASP B 1 42 ? 37.358 23.008 62.024 1.00 58.69 40 ASP B CA 1
ATOM 1604 C C . ASP B 1 42 ? 37.788 21.531 62.021 1.00 58.22 40 ASP B C 1
ATOM 1605 O O . ASP B 1 42 ? 38.646 21.129 61.247 1.00 58.51 40 ASP B O 1
ATOM 1610 N N . LYS B 1 43 ? 37.083 20.728 62.818 1.00 57.46 41 LYS B N 1
ATOM 1611 C CA . LYS B 1 43 ? 37.319 19.289 62.925 1.00 56.55 41 LYS B CA 1
ATOM 1612 C C . LYS B 1 43 ? 36.971 18.536 61.631 1.00 55.66 41 LYS B C 1
ATOM 1613 O O . LYS B 1 43 ? 37.536 17.475 61.350 1.00 55.33 41 LYS B O 1
ATOM 1619 N N . SER B 1 44 ? 36.045 19.100 60.855 1.00 54.73 42 SER B N 1
ATOM 1620 C CA . SER B 1 44 ? 35.457 18.437 59.684 1.00 53.62 42 SER B CA 1
ATOM 1621 C C . SER B 1 44 ? 36.350 18.426 58.446 1.00 52.83 42 SER B C 1
ATOM 1622 O O . SER B 1 44 ? 36.414 17.427 57.733 1.00 52.91 42 SER B O 1
ATOM 1625 N N . VAL B 1 45 ? 36.989 19.564 58.180 1.00 51.68 43 VAL B N 1
ATOM 1626 C CA . VAL B 1 45 ? 37.942 19.731 57.086 1.00 50.30 43 VAL B CA 1
ATOM 1627 C C . VAL B 1 45 ? 39.188 18.897 57.352 1.00 49.38 43 VAL B C 1
ATOM 1628 O O . VAL B 1 45 ? 39.740 18.270 56.449 1.00 49.57 43 VAL B O 1
ATOM 1632 N N . PHE B 1 46 ? 39.607 18.883 58.612 1.00 48.57 44 PHE B N 1
ATOM 1633 C CA . PHE B 1 46 ? 40.787 18.156 59.050 1.00 47.35 44 PHE B CA 1
ATOM 1634 C C . PHE B 1 46 ? 40.638 16.656 58.836 1.00 46.65 44 PHE B C 1
ATOM 1635 O O . PHE B 1 46 ? 41.583 16.003 58.406 1.00 46.88 44 PHE B O 1
ATOM 1643 N N . GLU B 1 47 ? 39.453 16.118 59.112 1.00 45.86 45 GLU B N 1
ATOM 1644 C CA . GLU B 1 47 ? 39.184 14.686 58.915 1.00 45.47 45 GLU B CA 1
ATOM 1645 C C . GLU B 1 47 ? 39.245 14.298 57.425 1.00 45.13 45 GLU B C 1
ATOM 1646 O O . GLU B 1 47 ? 39.811 13.265 57.082 1.00 45.29 45 GLU B O 1
ATOM 1652 N N . SER B 1 48 ? 38.669 15.128 56.556 1.00 44.81 46 SER B N 1
ATOM 1653 C CA . SER B 1 48 ? 38.782 14.939 55.114 1.00 44.48 46 SER B CA 1
ATOM 1654 C C . SER B 1 48 ? 40.251 14.793 54.732 1.00 43.46 46 SER B C 1
ATOM 1655 O O . SER B 1 48 ? 40.661 13.758 54.216 1.00 43.82 46 SER B O 1
ATOM 1658 N N . VAL B 1 49 ? 41.041 15.818 55.024 1.00 42.28 47 VAL B N 1
ATOM 1659 C CA . VAL B 1 49 ? 42.460 15.820 54.699 1.00 41.32 47 VAL B CA 1
ATOM 1660 C C . VAL B 1 49 ? 43.175 14.585 55.256 1.00 41.28 47 VAL B C 1
ATOM 1661 O O . VAL B 1 49 ? 43.842 13.862 54.512 1.00 41.35 47 VAL B O 1
ATOM 1665 N N . ARG B 1 50 ? 43.015 14.339 56.554 1.00 41.23 48 ARG B N 1
ATOM 1666 C CA . ARG B 1 50 ? 43.625 13.189 57.228 1.00 41.02 48 ARG B CA 1
ATOM 1667 C C . ARG B 1 50 ? 43.197 11.853 56.646 1.00 40.87 48 ARG B C 1
ATOM 1668 O O . ARG B 1 50 ? 43.989 10.919 56.616 1.00 40.33 48 ARG B O 1
ATOM 1676 N N . ASP B 1 51 ? 41.943 11.766 56.192 1.00 41.98 49 ASP B N 1
ATOM 1677 C CA . ASP B 1 51 ? 41.438 10.576 55.488 1.00 42.79 49 ASP B CA 1
ATOM 1678 C C . ASP B 1 51 ? 42.195 10.317 54.196 1.00 42.19 49 ASP B C 1
ATOM 1679 O O . ASP B 1 51 ? 42.468 9.173 53.853 1.00 41.77 49 ASP B O 1
ATOM 1684 N N . VAL B 1 52 ? 42.495 11.399 53.485 1.00 42.37 50 VAL B N 1
ATOM 1685 C CA . VAL B 1 52 ? 43.239 11.374 52.213 1.00 42.24 50 VAL B CA 1
ATOM 1686 C C . VAL B 1 52 ? 44.695 10.965 52.429 1.00 42.37 50 VAL B C 1
ATOM 1687 O O . VAL B 1 52 ? 45.231 10.174 51.662 1.00 41.91 50 VAL B O 1
ATOM 1691 N N . VAL B 1 53 ? 45.317 11.473 53.495 1.00 42.76 51 VAL B N 1
ATOM 1692 C CA . VAL B 1 53 ? 46.707 11.121 53.819 1.00 43.01 51 VAL B CA 1
ATOM 1693 C C . VAL B 1 53 ? 46.831 9.661 54.270 1.00 43.66 51 VAL B C 1
ATOM 1694 O O . VAL B 1 53 ? 47.810 8.978 53.963 1.00 44.10 51 VAL B O 1
ATOM 1698 N N . GLU B 1 54 ? 45.821 9.187 54.991 1.00 44.43 52 GLU B N 1
ATOM 1699 C CA . GLU B 1 54 ? 45.750 7.798 55.437 1.00 44.95 52 GLU B CA 1
ATOM 1700 C C . GLU B 1 54 ? 45.726 6.864 54.219 1.00 44.38 52 GLU B C 1
ATOM 1701 O O . GLU B 1 54 ? 46.459 5.880 54.150 1.00 44.34 52 GLU B O 1
ATOM 1707 N N . ARG B 1 55 ? 44.922 7.228 53.230 1.00 43.92 53 ARG B N 1
ATOM 1708 C CA . ARG B 1 55 ? 44.637 6.367 52.091 1.00 43.42 53 ARG B CA 1
ATOM 1709 C C . ARG B 1 55 ? 45.604 6.566 50.915 1.00 42.74 53 ARG B C 1
ATOM 1710 O O . ARG B 1 55 ? 45.991 5.602 50.238 1.00 42.79 53 ARG B O 1
ATOM 1718 N N . TRP B 1 56 ? 45.994 7.810 50.664 1.00 41.53 54 TRP B N 1
ATOM 1719 C CA . TRP B 1 56 ? 46.827 8.099 49.508 1.00 40.78 54 TRP B CA 1
ATOM 1720 C C . TRP B 1 56 ? 48.294 8.204 49.850 1.00 40.09 54 TRP B C 1
ATOM 1721 O O . TRP B 1 56 ? 49.121 8.263 48.960 1.00 39.60 54 TRP B O 1
ATOM 1732 N N . GLY B 1 57 ? 48.618 8.240 51.143 1.00 40.10 55 GLY B N 1
ATOM 1733 C CA . GLY B 1 57 ? 50.015 8.085 51.569 1.00 39.32 55 GLY B CA 1
ATOM 1734 C C . GLY B 1 57 ? 50.737 9.329 52.044 1.00 39.40 55 GLY B C 1
ATOM 1735 O O . GLY B 1 57 ? 50.278 10.453 51.823 1.00 39.03 55 GLY B O 1
ATOM 1736 N N . GLY B 1 58 ? 51.876 9.104 52.704 1.00 39.16 56 GLY B N 1
ATOM 1737 C CA . GLY B 1 58 ? 52.711 10.162 53.228 1.00 39.65 56 GLY B CA 1
ATOM 1738 C C . GLY B 1 58 ? 52.325 10.594 54.632 1.00 40.69 56 GLY B C 1
ATOM 1739 O O . GLY B 1 58 ? 51.540 9.915 55.305 1.00 40.04 56 GLY B O 1
ATOM 1740 N N . ASP B 1 59 ? 52.883 11.734 55.057 1.00 41.21 57 ASP B N 1
ATOM 1741 C CA . ASP B 1 59 ? 52.717 12.271 56.414 1.00 41.81 57 ASP B CA 1
ATOM 1742 C C . ASP B 1 59 ? 52.508 13.780 56.383 1.00 41.53 57 ASP B C 1
ATOM 1743 O O . ASP B 1 59 ? 53.019 14.506 57.238 1.00 40.96 57 ASP B O 1
ATOM 1748 N N . PHE B 1 60 ? 51.802 14.248 55.353 1.00 41.34 58 PHE B N 1
ATOM 1749 C CA . PHE B 1 60 ? 51.306 15.617 55.284 1.00 40.89 58 PHE B CA 1
ATOM 1750 C C . PHE B 1 60 ? 50.460 15.814 56.535 1.00 41.82 58 PHE B C 1
ATOM 1751 O O . PHE B 1 60 ? 49.632 14.972 56.847 1.00 42.29 58 PHE B O 1
ATOM 1759 N N . PHE B 1 61 ? 50.684 16.891 57.278 1.00 42.83 59 PHE B N 1
ATOM 1760 C CA . PHE B 1 61 ? 49.842 17.162 58.442 1.00 43.95 59 PHE B 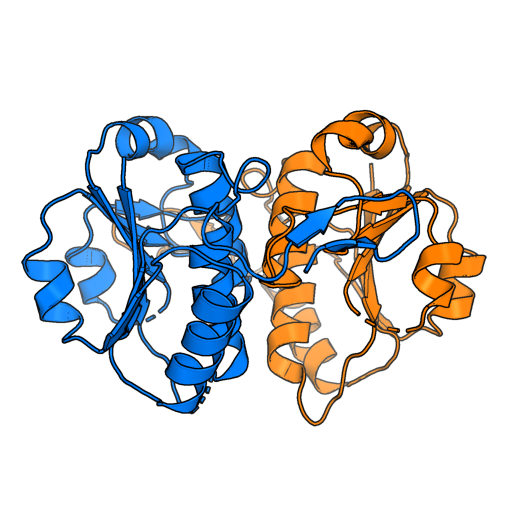CA 1
ATOM 1761 C C . PHE B 1 61 ? 48.886 18.317 58.195 1.00 44.51 59 PHE B C 1
ATOM 1762 O O . PHE B 1 61 ? 49.084 19.123 57.290 1.00 44.28 59 PHE B O 1
ATOM 1770 N N . ILE B 1 62 ? 47.851 18.371 59.028 1.00 45.51 60 ILE B N 1
ATOM 1771 C CA . ILE B 1 62 ? 47.024 19.547 59.194 1.00 46.29 60 ILE B CA 1
ATOM 1772 C C . ILE B 1 62 ? 46.865 19.813 60.705 1.00 47.60 60 ILE B C 1
ATOM 1773 O O . ILE B 1 62 ? 46.636 18.891 61.487 1.00 47.35 60 ILE B O 1
ATOM 1778 N N . LYS B 1 63 ? 47.025 21.068 61.114 1.00 49.03 61 LYS B N 1
ATOM 1779 C CA . LYS B 1 63 ? 46.885 21.430 62.524 1.00 50.57 61 LYS B CA 1
ATOM 1780 C C . LYS B 1 63 ? 46.449 22.881 62.669 1.00 51.20 61 LYS B C 1
ATOM 1781 O O . LYS B 1 63 ? 46.686 23.699 61.779 1.00 51.68 61 LYS B O 1
ATOM 1787 N N . ALA B 1 64 ? 45.789 23.188 63.780 1.00 52.15 62 ALA B N 1
ATOM 1788 C CA . ALA B 1 64 ? 45.363 24.548 64.064 1.00 52.73 62 ALA B CA 1
ATOM 1789 C C . ALA B 1 64 ? 46.429 25.231 64.907 1.00 53.31 62 ALA B C 1
ATOM 1790 O O . ALA B 1 64 ? 47.070 24.588 65.735 1.00 53.59 62 ALA B O 1
ATOM 1792 N N . VAL B 1 65 ? 46.637 26.522 64.664 1.00 53.95 63 VAL B N 1
ATOM 1793 C CA . VAL B 1 65 ? 47.604 27.334 65.412 1.00 54.70 63 VAL B CA 1
ATOM 1794 C C . VAL B 1 65 ? 46.992 28.687 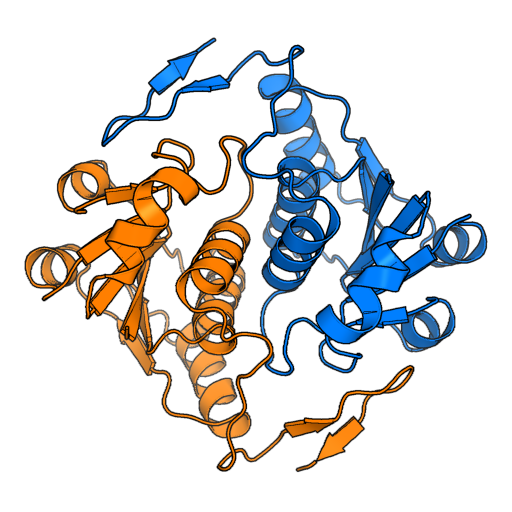65.759 1.00 55.11 63 VAL B C 1
ATOM 1795 O O . VAL B 1 65 ? 45.859 28.980 65.375 1.00 55.07 63 VAL B O 1
ATOM 1799 N N . SER B 1 66 ? 47.738 29.502 66.500 1.00 56.03 64 SER B N 1
ATOM 1800 C CA . SER B 1 66 ? 47.487 30.942 66.518 1.00 56.63 64 SER B CA 1
ATOM 1801 C C . SER B 1 66 ? 48.371 31.539 65.433 1.00 56.70 64 SER B C 1
ATOM 1802 O O . SER B 1 66 ? 49.593 31.383 65.461 1.00 56.58 64 SER B O 1
ATOM 1805 N N . TRP B 1 67 ? 47.742 32.197 64.464 1.00 57.11 65 TRP B N 1
ATOM 1806 C CA . TRP B 1 67 ? 48.432 32.597 63.237 1.00 57.57 65 TRP B CA 1
ATOM 1807 C C . TRP B 1 67 ? 49.523 33.639 63.414 1.00 57.91 65 TRP B C 1
ATOM 1808 O O . TRP B 1 67 ? 50.521 33.616 62.698 1.00 57.83 65 TRP B O 1
ATOM 1819 N N . LYS B 1 68 ? 49.319 34.552 64.360 1.00 58.56 66 LYS B N 1
ATOM 1820 C CA . LYS B 1 68 ? 50.301 35.583 64.706 1.00 59.14 66 LYS B CA 1
ATOM 1821 C C . LYS B 1 68 ? 51.562 34.958 65.303 1.00 59.23 66 LYS B C 1
ATOM 1822 O O . LYS B 1 68 ? 52.680 35.271 64.883 1.00 59.37 66 LYS B O 1
ATOM 1828 N N . LYS B 1 69 ? 51.360 34.085 66.294 1.00 59.44 67 LYS B N 1
ATOM 1829 C CA . LYS B 1 69 ? 52.431 33.364 66.972 1.00 59.09 67 LYS B CA 1
ATOM 1830 C C . LYS B 1 69 ? 53.289 32.562 66.002 1.00 58.99 67 LYS B C 1
ATOM 1831 O O . LYS B 1 69 ? 54.513 32.615 66.074 1.00 58.90 67 LYS B O 1
ATOM 1837 N N . LEU B 1 70 ? 52.644 31.822 65.100 1.00 59.07 68 LEU B N 1
ATOM 1838 C CA . LEU B 1 70 ? 53.361 31.017 64.102 1.00 58.69 68 LEU B CA 1
ATOM 1839 C C . LEU B 1 70 ? 54.193 31.866 63.144 1.00 58.59 68 LEU B C 1
ATOM 1840 O O . LEU B 1 70 ? 55.341 31.530 62.864 1.00 58.80 68 LEU B O 1
ATOM 1845 N N . LEU B 1 71 ? 53.622 32.960 62.651 1.00 58.61 69 LEU B N 1
ATOM 1846 C CA . LEU B 1 71 ? 54.376 33.902 61.819 1.00 58.62 69 LEU B CA 1
ATOM 1847 C C . LEU B 1 71 ? 55.577 34.449 62.582 1.00 58.71 69 LEU B C 1
ATOM 1848 O O . LEU B 1 71 ? 56.722 34.165 62.231 1.00 59.21 69 LEU B O 1
ATOM 1853 N N . ARG B 1 72 ? 55.304 35.211 63.638 1.00 58.41 70 ARG B N 1
ATOM 1854 C CA . ARG B 1 72 ? 56.341 35.770 64.493 1.00 58.45 70 ARG B CA 1
ATOM 1855 C C . ARG B 1 72 ? 57.486 34.795 64.760 1.00 57.51 70 ARG B C 1
ATOM 1856 O O . ARG B 1 72 ? 58.648 35.197 64.782 1.00 57.75 70 ARG B O 1
ATOM 1864 N N . GLU B 1 73 ? 57.169 33.521 64.960 1.00 56.62 71 GLU B N 1
ATOM 1865 C CA . GLU B 1 73 ? 58.216 32.543 65.253 1.00 56.16 71 GLU B CA 1
ATOM 1866 C C . GLU B 1 73 ? 58.414 31.435 64.191 1.00 54.92 71 GLU B C 1
ATOM 1867 O O . GLU B 1 73 ? 58.800 30.304 64.510 1.00 54.44 71 GLU B O 1
ATOM 1873 N N . PHE B 1 74 ? 58.170 31.768 62.922 1.00 53.81 72 PHE B N 1
ATOM 1874 C CA . PHE B 1 74 ? 58.539 30.845 61.861 1.00 52.44 72 PHE B CA 1
ATOM 1875 C C . PHE B 1 74 ? 59.994 31.059 61.512 1.00 52.27 72 PHE B C 1
ATOM 1876 O O . PHE B 1 74 ? 60.429 32.189 61.266 1.00 52.25 72 PHE B O 1
ATOM 1884 N N . ASP B 1 75 ? 60.732 29.954 61.502 1.00 51.91 73 ASP B N 1
ATOM 1885 C CA . ASP B 1 75 ? 62.171 29.950 61.276 1.00 51.80 73 ASP B CA 1
ATOM 1886 C C . ASP B 1 75 ? 62.497 29.792 59.793 1.00 50.73 73 ASP B C 1
ATOM 1887 O O . ASP B 1 75 ? 63.010 28.768 59.369 1.00 50.72 73 ASP B O 1
ATOM 1892 N N . GLY B 1 76 ? 62.191 30.814 59.008 1.00 49.77 74 GLY B N 1
ATOM 1893 C CA . GLY B 1 76 ? 62.351 30.730 57.559 1.00 48.46 74 GLY B CA 1
ATOM 1894 C C . GLY B 1 76 ? 61.705 31.908 56.873 1.00 47.41 74 GLY B C 1
ATOM 1895 O O . GLY B 1 76 ? 61.254 32.840 57.543 1.00 47.77 74 GLY B O 1
ATOM 1896 N N . LEU B 1 77 ? 61.665 31.860 55.538 1.00 46.01 75 LEU B N 1
ATOM 1897 C CA . LEU B 1 77 ? 61.130 32.943 54.717 1.00 44.05 75 LEU B CA 1
ATOM 1898 C C . LEU B 1 77 ? 59.615 32.877 54.674 1.00 42.96 75 LEU B C 1
ATOM 1899 O O . LEU B 1 77 ? 59.042 31.877 54.245 1.00 42.73 75 LEU B O 1
ATOM 1904 N N . LYS B 1 78 ? 58.976 33.953 55.122 1.00 41.81 76 LYS B N 1
ATOM 1905 C CA . LYS B 1 78 ? 57.527 34.050 55.149 1.00 40.74 76 LYS B CA 1
ATOM 1906 C C . LYS B 1 78 ? 57.004 34.712 53.857 1.00 39.86 76 LYS B C 1
ATOM 1907 O O . LYS B 1 78 ? 57.296 35.882 53.576 1.00 39.92 76 LYS B O 1
ATOM 1913 N N . VAL B 1 79 ? 56.251 33.953 53.062 1.00 38.06 77 VAL B N 1
ATOM 1914 C CA . VAL B 1 79 ? 55.768 34.442 51.760 1.00 35.77 77 VAL B CA 1
ATOM 1915 C C . VAL B 1 79 ? 54.251 34.550 51.679 1.00 35.17 77 VAL B C 1
ATOM 1916 O O . VAL B 1 79 ? 53.514 33.574 51.827 1.00 34.85 77 VAL B O 1
ATOM 1920 N N . HIS B 1 80 ? 53.788 35.757 51.409 1.00 34.35 78 HIS B N 1
ATOM 1921 C CA . HIS B 1 80 ? 52.378 36.023 51.429 1.00 33.19 78 HIS B CA 1
ATOM 1922 C C . HIS B 1 80 ? 51.896 36.217 49.995 1.00 34.11 78 HIS B C 1
ATOM 1923 O O . HIS B 1 80 ? 52.341 37.121 49.297 1.00 33.99 78 HIS B O 1
ATOM 1930 N N . LEU B 1 81 ? 50.988 35.330 49.585 1.00 34.95 79 LEU B N 1
ATOM 1931 C CA . LEU B 1 81 ? 50.367 35.349 48.273 1.00 34.62 79 LEU B CA 1
ATOM 1932 C C . LEU B 1 81 ? 49.198 36.310 48.192 1.00 35.05 79 LEU B C 1
ATOM 1933 O O . LEU B 1 81 ? 48.160 36.067 48.787 1.00 35.42 79 LEU B O 1
ATOM 1938 N N . THR B 1 82 ? 49.360 37.369 47.397 1.00 35.36 80 THR B N 1
ATOM 1939 C CA . THR B 1 82 ? 48.367 38.438 47.253 1.00 35.29 80 THR B CA 1
ATOM 1940 C C . THR B 1 82 ? 48.451 39.049 45.862 1.00 36.24 80 THR B C 1
ATOM 1941 O O . THR B 1 82 ? 49.535 39.146 45.308 1.00 36.45 80 THR B O 1
ATOM 1945 N N . MET B 1 83 ? 47.315 39.488 45.330 1.00 36.80 81 MET B N 1
ATOM 1946 C CA . MET B 1 83 ? 47.238 40.075 43.987 1.00 38.09 81 MET B CA 1
ATOM 1947 C C . MET B 1 83 ? 47.936 41.446 43.983 1.00 38.70 81 MET B C 1
ATOM 1948 O O . MET B 1 83 ? 48.389 41.943 42.938 1.00 38.92 81 MET B O 1
ATOM 1953 N N . TYR B 1 84 ? 48.113 42.005 45.182 1.00 38.91 82 TYR B N 1
ATOM 1954 C CA . TYR B 1 84 ? 48.769 43.311 45.342 1.00 39.15 82 TYR B CA 1
ATOM 1955 C C . TYR B 1 84 ? 50.285 43.226 45.426 1.00 38.88 82 TYR B C 1
ATOM 1956 O O . TYR B 1 84 ? 50.943 44.232 45.659 1.00 39.01 82 TYR B O 1
ATOM 1965 N N . GLY B 1 85 ? 50.830 42.033 45.210 1.00 39.10 83 GLY B N 1
ATOM 1966 C CA . GLY B 1 85 ? 52.238 41.766 45.474 1.00 39.19 83 GLY B CA 1
ATOM 1967 C C . GLY B 1 85 ? 53.155 41.848 44.276 1.00 38.94 83 GLY B C 1
ATOM 1968 O O . GLY B 1 85 ? 52.720 42.171 43.173 1.00 39.14 83 GLY B O 1
ATOM 1969 N N . ILE B 1 86 ? 54.434 41.555 44.513 1.00 38.72 84 ILE B N 1
ATOM 1970 C CA . ILE B 1 86 ? 55.454 41.530 43.469 1.00 38.20 84 ILE B CA 1
ATOM 1971 C C . ILE B 1 86 ? 55.304 40.225 42.684 1.00 38.24 84 ILE B C 1
ATOM 1972 O O . ILE B 1 86 ? 55.100 39.155 43.276 1.00 37.52 84 ILE B O 1
ATOM 1977 N N . PRO B 1 87 ? 55.384 40.311 41.349 1.00 38.16 85 PRO B N 1
ATOM 1978 C CA . PRO B 1 87 ? 55.280 39.115 40.507 1.00 38.26 85 PRO B CA 1
ATOM 1979 C C . PRO B 1 87 ? 56.334 38.064 40.835 1.00 38.37 85 PRO B C 1
ATOM 1980 O O . PRO B 1 87 ? 57.541 38.339 40.772 1.00 38.80 85 PRO B O 1
ATOM 1984 N N . LEU B 1 88 ? 55.869 36.858 41.148 1.00 38.51 86 LEU B N 1
ATOM 1985 C CA . LEU B 1 88 ? 56.727 35.751 41.558 1.00 38.48 86 LEU B CA 1
ATOM 1986 C C . LEU B 1 88 ? 58.025 35.585 40.749 1.00 39.38 86 LEU B C 1
ATOM 1987 O O . LEU B 1 88 ? 59.068 35.291 41.346 1.00 39.55 86 LEU B O 1
ATOM 1992 N N . PRO B 1 89 ? 57.976 35.738 39.401 1.00 39.89 87 PRO B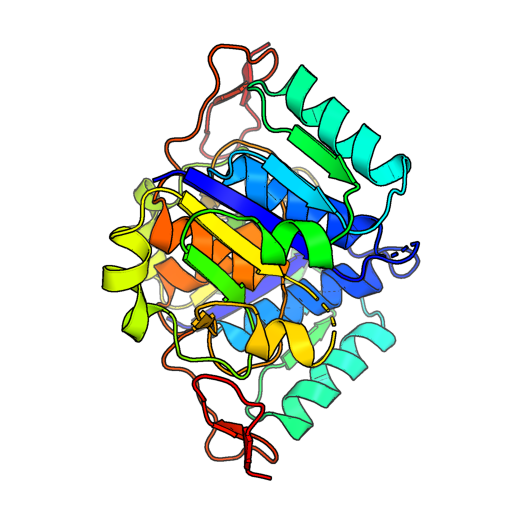 N 1
ATOM 1993 C CA . PRO B 1 89 ? 59.218 35.626 38.615 1.00 40.50 87 PRO B CA 1
ATOM 1994 C C . PRO B 1 89 ? 60.390 36.480 39.104 1.00 41.60 87 PRO B C 1
ATOM 1995 O O . PRO B 1 89 ? 61.530 36.030 39.028 1.00 41.62 87 PRO B O 1
ATOM 1999 N N . GLN B 1 90 ? 60.116 37.685 39.605 1.00 43.35 88 GLN B N 1
ATOM 2000 C CA . GLN B 1 90 ? 61.167 38.591 40.106 1.00 45.14 88 GLN B CA 1
ATOM 2001 C C . GLN B 1 90 ? 61.752 38.188 41.467 1.00 45.40 88 GLN B C 1
ATOM 2002 O O . GLN B 1 90 ? 62.835 38.665 41.847 1.00 46.30 88 GLN B O 1
ATOM 2008 N N . LYS B 1 91 ? 61.051 37.329 42.206 1.00 45.56 89 LYS B N 1
ATOM 2009 C CA . LYS B 1 91 ? 61.499 36.933 43.551 1.00 45.36 89 LYS B CA 1
ATOM 2010 C C . LYS B 1 91 ? 61.779 35.440 43.691 1.00 45.77 89 LYS B C 1
ATOM 2011 O O . LYS B 1 91 ? 62.102 34.955 44.794 1.00 46.62 89 LYS B O 1
ATOM 2017 N N . LEU B 1 92 ? 61.674 34.718 42.579 1.00 45.76 90 LEU B N 1
ATOM 2018 C CA . LEU B 1 92 ? 61.603 33.262 42.583 1.00 45.81 90 LEU B CA 1
ATOM 2019 C C . LEU B 1 92 ? 62.914 32.615 42.974 1.00 46.38 90 LEU B C 1
ATOM 2020 O O . LEU B 1 92 ? 62.920 31.600 43.685 1.00 46.70 90 LEU B O 1
ATOM 2025 N N . GLU B 1 93 ? 64.021 33.187 42.511 1.00 46.88 91 GLU B N 1
ATOM 2026 C CA . GLU B 1 93 ? 65.340 32.673 42.877 1.00 47.68 91 GLU B CA 1
ATOM 2027 C C . GLU B 1 93 ? 65.628 32.953 44.365 1.00 47.71 91 GLU B C 1
ATOM 2028 O O . GLU B 1 93 ? 66.202 32.107 45.055 1.00 47.94 91 GLU B O 1
ATOM 2034 N N . GLU B 1 94 ? 65.206 34.119 44.855 1.00 47.66 92 GLU B N 1
ATOM 2035 C CA . GLU B 1 94 ? 65.338 34.443 46.276 1.00 47.91 92 GLU B CA 1
ATOM 2036 C C . GLU B 1 94 ? 64.574 33.429 47.135 1.00 47.77 92 GLU B C 1
ATOM 2037 O O . GLU B 1 94 ? 65.101 32.917 48.120 1.00 48.16 92 GLU B O 1
ATOM 2043 N N . ILE B 1 95 ? 63.339 33.136 46.732 1.00 47.83 93 ILE B N 1
ATOM 2044 C CA . ILE B 1 95 ? 62.484 32.142 47.383 1.00 46.99 93 ILE B CA 1
ATOM 2045 C C . ILE B 1 95 ? 63.126 30.764 47.375 1.00 47.26 93 ILE B C 1
ATOM 2046 O O . ILE B 1 95 ? 63.265 30.144 48.433 1.00 47.05 93 ILE B O 1
ATOM 2051 N N . LYS B 1 96 ? 63.538 30.303 46.195 1.00 47.41 94 LYS B N 1
ATOM 2052 C CA . LYS B 1 96 ? 64.158 28.982 46.043 1.00 47.93 94 LYS B CA 1
ATOM 2053 C C . LYS B 1 96 ? 65.455 28.783 46.849 1.00 48.19 94 LYS B C 1
ATOM 2054 O O . LYS B 1 96 ? 65.815 27.653 47.186 1.00 48.07 94 LYS B O 1
ATOM 2060 N N . ARG B 1 97 ? 66.151 29.878 47.142 1.00 48.60 95 ARG B N 1
ATOM 2061 C CA . ARG B 1 97 ? 67.402 29.827 47.880 1.00 48.99 95 ARG B CA 1
ATOM 2062 C C . ARG B 1 97 ? 67.195 29.564 49.373 1.00 49.02 95 ARG B C 1
ATOM 2063 O O . ARG B 1 97 ? 68.104 29.070 50.034 1.00 49.21 95 ARG B O 1
ATOM 2071 N N . ALA B 1 98 ? 66.007 29.890 49.890 1.00 48.63 96 ALA B N 1
ATOM 2072 C CA . ALA B 1 98 ? 65.651 29.636 51.292 1.00 48.64 96 ALA B CA 1
ATOM 2073 C C . ALA B 1 98 ? 65.628 28.140 51.582 1.00 48.63 96 ALA B C 1
ATOM 2074 O O . ALA B 1 98 ? 65.581 27.325 50.643 1.00 49.23 96 ALA B O 1
ATOM 2076 N N . ASP B 1 99 ? 65.672 27.779 52.865 1.00 48.11 97 ASP B N 1
ATOM 2077 C CA . ASP B 1 99 ? 65.587 26.370 53.282 1.00 47.68 97 ASP B CA 1
ATOM 2078 C C . ASP B 1 99 ? 64.226 25.953 53.837 1.00 46.97 97 ASP B C 1
ATOM 2079 O O . ASP B 1 99 ? 63.838 24.791 53.716 1.00 47.38 97 ASP B O 1
ATOM 2084 N N . LYS B 1 100 ? 63.520 26.894 54.458 1.00 45.73 98 LYS B N 1
ATOM 2085 C CA . LYS B 1 100 ? 62.115 26.716 54.810 1.00 44.56 98 LYS B CA 1
ATOM 2086 C C . LYS B 1 100 ? 61.308 27.902 54.291 1.00 43.33 98 LYS B C 1
ATOM 2087 O O . LYS B 1 100 ? 61.752 29.048 54.363 1.00 42.93 98 LYS B O 1
ATOM 2093 N N . VAL B 1 101 ? 60.122 27.606 53.767 1.00 41.74 99 VAL B N 1
ATOM 2094 C CA . VAL B 1 101 ? 59.230 28.632 53.286 1.00 39.97 99 VAL B CA 1
ATOM 2095 C C . VAL B 1 101 ? 57.851 28.428 53.878 1.00 39.35 99 VAL B C 1
ATOM 2096 O O . VAL B 1 101 ? 57.318 27.326 53.858 1.00 39.11 99 VAL B O 1
ATOM 2100 N N . LEU B 1 102 ? 57.303 29.498 54.444 1.00 38.84 100 LEU B N 1
ATOM 2101 C CA . LEU B 1 102 ? 55.917 29.527 54.870 1.00 38.14 100 LEU B CA 1
ATOM 2102 C C . LEU B 1 102 ? 55.140 30.424 53.904 1.00 37.92 100 LEU B C 1
ATOM 2103 O O . LEU B 1 102 ? 55.344 31.642 53.865 1.00 36.60 100 LEU B O 1
ATOM 2108 N N . VAL B 1 103 ? 54.261 29.820 53.109 1.00 37.74 101 VAL B N 1
ATOM 2109 C CA . VAL B 1 103 ? 53.412 30.618 52.227 1.00 37.77 101 VAL B CA 1
ATOM 2110 C C . VAL B 1 103 ? 52.033 30.870 52.853 1.00 37.49 101 VAL B C 1
ATOM 2111 O O . VAL B 1 103 ? 51.401 29.964 53.385 1.00 37.60 101 VAL B O 1
ATOM 2115 N N . VAL B 1 104 ? 51.593 32.122 52.813 1.00 37.53 102 VAL B N 1
ATOM 2116 C CA . VAL B 1 104 ? 50.339 32.504 53.440 1.00 37.37 102 VAL B CA 1
ATOM 2117 C C . VAL B 1 104 ? 49.228 32.747 52.412 1.00 38.51 102 VAL B C 1
ATOM 2118 O O . VAL B 1 104 ? 49.372 33.571 51.492 1.00 39.09 102 VAL B O 1
ATOM 2122 N N . VAL B 1 105 ? 48.148 31.982 52.565 1.00 39.58 103 VAL B N 1
ATOM 2123 C CA . VAL B 1 105 ? 46.914 32.139 51.807 1.00 41.10 103 VAL B CA 1
ATOM 2124 C C . VAL B 1 105 ? 45.750 32.606 52.691 1.00 42.17 103 VAL B C 1
ATOM 2125 O O . VAL B 1 105 ? 45.552 32.104 53.809 1.00 42.63 103 VAL B O 1
ATOM 2129 N N . GLY B 1 106 ? 44.988 33.579 52.201 1.00 43.12 104 GLY B N 1
ATOM 2130 C CA . GLY B 1 106 ? 43.878 34.148 52.976 1.00 44.01 104 GLY B CA 1
ATOM 2131 C C . GLY B 1 106 ? 42.521 33.711 52.452 1.00 45.00 104 GLY B C 1
ATOM 2132 O O . GLY B 1 106 ? 42.358 33.480 51.245 1.00 45.42 104 GLY B O 1
ATOM 2133 N N . PRO B 1 111 ? 43.986 40.449 57.655 1.00 58.06 109 PRO B N 1
ATOM 2134 C CA . PRO B 1 111 ? 44.456 41.533 58.517 1.00 58.13 109 PRO B CA 1
ATOM 2135 C C . PRO B 1 111 ? 45.738 42.204 57.994 1.00 58.01 109 PRO B C 1
ATOM 2136 O O . PRO B 1 111 ? 46.732 41.517 57.760 1.00 58.31 109 PRO B O 1
ATOM 2140 N N . PRO B 1 112 ? 45.721 43.544 57.835 1.00 57.89 110 PRO B N 1
ATOM 2141 C CA . PRO B 1 112 ? 46.834 44.330 57.268 1.00 57.46 110 PRO B CA 1
ATOM 2142 C C . PRO B 1 112 ? 48.242 43.972 57.774 1.00 57.01 110 PRO B C 1
ATOM 2143 O O . PRO B 1 112 ? 49.193 44.022 56.996 1.00 57.04 110 PRO B O 1
ATOM 2147 N N . GLU B 1 113 ? 48.370 43.620 59.052 1.00 56.46 111 GLU B N 1
ATOM 2148 C CA . GLU B 1 113 ? 49.663 43.262 59.643 1.00 56.31 111 GLU B CA 1
ATOM 2149 C C . GLU B 1 113 ? 50.339 42.066 58.957 1.00 55.66 111 GLU B C 1
ATOM 2150 O O . GLU B 1 113 ? 51.557 41.914 59.041 1.00 55.34 111 GLU B O 1
ATOM 2156 N N . VAL B 1 114 ? 49.550 41.233 58.271 1.00 55.10 112 VAL B N 1
ATOM 2157 C CA . VAL B 1 114 ? 50.092 40.158 57.421 1.00 54.28 112 VAL B CA 1
ATOM 2158 C C . VAL B 1 114 ? 51.127 40.715 56.435 1.00 53.57 112 VAL B C 1
ATOM 2159 O O . VAL B 1 114 ? 52.232 40.184 56.314 1.00 53.24 112 VAL B O 1
ATOM 2163 N N . TYR B 1 115 ? 50.764 41.806 55.765 1.00 53.23 113 TYR B N 1
ATOM 2164 C CA . TYR B 1 115 ? 51.643 42.491 54.811 1.00 52.51 113 TYR B CA 1
ATOM 2165 C C . TYR B 1 115 ? 52.948 42.975 55.451 1.00 52.39 113 TYR B C 1
ATOM 2166 O O . TYR B 1 115 ? 53.988 43.060 54.784 1.00 52.04 113 TYR B O 1
ATOM 2175 N N . GLU B 1 116 ? 52.888 43.295 56.741 1.00 52.43 114 GLU B N 1
ATOM 2176 C CA . GLU B 1 116 ? 54.070 43.759 57.462 1.00 52.32 114 GLU B CA 1
ATOM 2177 C C . GLU B 1 116 ? 54.854 42.604 58.053 1.00 51.53 114 GLU B C 1
ATOM 2178 O O . GLU B 1 116 ? 56.076 42.693 58.189 1.00 51.75 114 GLU B O 1
ATOM 2184 N N . LEU B 1 117 ? 54.156 41.523 58.394 1.00 50.77 115 LEU B N 1
ATOM 2185 C CA . LEU B 1 117 ? 54.774 40.389 59.099 1.00 50.16 115 LEU B CA 1
ATOM 2186 C C . LEU B 1 117 ? 55.476 39.434 58.161 1.00 49.75 115 LEU B C 1
ATOM 2187 O O . LEU B 1 117 ? 56.411 38.746 58.565 1.00 50.38 115 LEU B O 1
ATOM 2192 N N . CYS B 1 118 ? 55.027 39.369 56.913 1.00 49.01 116 CYS B N 1
ATOM 2193 C CA . CYS B 1 118 ? 55.685 38.494 55.952 1.00 47.88 116 CYS B CA 1
ATOM 2194 C C . CYS B 1 118 ? 56.926 39.150 55.344 1.00 47.32 116 CYS B C 1
ATOM 2195 O O . CYS B 1 118 ? 57.005 40.376 55.228 1.00 47.21 116 CYS B O 1
ATOM 2198 N N . ASP B 1 119 ? 57.907 38.322 54.999 1.00 46.39 117 ASP B N 1
ATOM 2199 C CA . ASP B 1 119 ? 59.146 38.801 54.402 1.00 45.49 117 ASP B CA 1
ATOM 2200 C C . ASP B 1 119 ? 58.924 39.264 52.975 1.00 44.71 117 ASP B C 1
ATOM 2201 O O . ASP B 1 119 ? 59.568 40.199 52.524 1.00 45.08 117 ASP B O 1
ATOM 2206 N N . LEU B 1 120 ? 58.008 38.606 52.270 1.00 43.57 118 LEU B N 1
ATOM 2207 C CA . LEU B 1 120 ? 57.696 38.961 50.880 1.00 42.31 118 LEU B CA 1
ATOM 2208 C C . LEU B 1 120 ? 56.211 38.870 50.648 1.00 41.21 118 LEU B C 1
ATOM 2209 O O . LEU B 1 120 ? 55.545 38.027 51.236 1.00 41.13 118 LEU B O 1
ATOM 2214 N N . ASN B 1 121 ? 55.709 39.771 49.807 1.00 40.69 119 ASN B N 1
ATOM 2215 C CA . ASN B 1 121 ? 54.344 39.741 49.295 1.00 39.42 119 ASN B CA 1
ATOM 2216 C C . ASN B 1 121 ? 54.396 39.518 47.798 1.00 38.97 119 ASN B C 1
ATOM 2217 O O . ASN B 1 121 ? 54.967 40.333 47.070 1.00 38.37 119 ASN B O 1
ATOM 2222 N N . ILE B 1 122 ? 53.776 38.415 47.356 1.00 38.14 120 ILE B N 1
ATOM 2223 C CA . ILE B 1 122 ? 53.938 37.868 46.009 1.00 36.47 120 ILE B CA 1
ATOM 2224 C C . ILE B 1 122 ? 52.587 37.690 45.306 1.00 36.39 120 ILE B C 1
ATOM 2225 O O . ILE B 1 122 ? 51.645 37.142 45.886 1.00 36.82 120 ILE B O 1
ATOM 2230 N N . SER B 1 123 ? 52.510 38.160 44.058 1.00 35.27 121 SER B N 1
ATOM 2231 C CA . SER B 1 123 ? 51.312 38.040 43.223 1.00 34.70 121 SER B CA 1
ATOM 2232 C C . SER B 1 123 ? 51.462 36.980 42.123 1.00 34.17 121 SER B C 1
ATOM 2233 O O . SER B 1 123 ? 52.499 36.879 41.482 1.00 34.01 121 SER B O 1
ATOM 2236 N N . ILE B 1 124 ? 50.424 36.177 41.931 1.00 34.09 122 ILE B N 1
ATOM 2237 C CA . ILE B 1 124 ? 50.355 35.261 40.793 1.00 33.76 122 ILE B CA 1
ATOM 2238 C C . ILE B 1 124 ? 49.470 35.926 39.722 1.00 34.22 122 ILE B C 1
ATOM 2239 O O . ILE B 1 124 ? 48.322 35.562 39.510 1.00 35.23 122 ILE B O 1
ATOM 2244 N N . GLY B 1 125 ? 50.016 36.935 39.078 1.00 34.36 123 GLY B N 1
ATOM 2245 C CA . GLY B 1 125 ? 49.221 37.800 38.225 1.00 36.05 123 GLY B CA 1
ATOM 2246 C C . GLY B 1 125 ? 48.482 38.853 39.024 1.00 36.29 123 GLY B C 1
ATOM 2247 O O . GLY B 1 125 ? 48.332 38.735 40.259 1.00 37.11 123 GLY B O 1
ATOM 2248 N N . THR B 1 126 ? 48.030 39.899 38.342 1.00 35.80 124 THR B N 1
ATOM 2249 C CA . THR B 1 126 ? 47.343 40.973 39.047 1.00 36.34 124 THR B CA 1
ATOM 2250 C C . THR B 1 126 ? 45.872 41.114 38.753 1.00 35.82 124 THR B C 1
ATOM 2251 O O . THR B 1 126 ? 45.334 42.211 38.829 1.00 36.28 124 THR B O 1
ATOM 2255 N N . GLN B 1 127 ? 45.226 39.986 38.453 1.00 36.17 125 GLN B N 1
ATOM 2256 C CA . GLN B 1 127 ? 43.768 39.895 38.268 1.00 36.03 125 GLN B CA 1
ATOM 2257 C C . GLN B 1 127 ? 43.209 39.057 39.408 1.00 36.04 125 GLN B C 1
ATOM 2258 O O . GLN B 1 127 ? 43.910 38.191 39.923 1.00 36.99 125 GLN B O 1
ATOM 2264 N N . PRO B 1 128 ? 41.959 39.318 39.825 1.00 35.86 126 PRO B N 1
ATOM 2265 C CA . PRO B 1 128 ? 41.340 38.486 40.858 1.00 36.04 126 PRO B CA 1
ATOM 2266 C C . PRO B 1 128 ? 40.966 37.101 40.374 1.00 35.87 126 PRO B C 1
ATOM 2267 O O . PRO B 1 128 ? 40.163 36.951 39.446 1.00 36.61 126 PRO B O 1
ATOM 2271 N N . HIS B 1 129 ? 41.530 36.086 41.014 1.00 35.46 127 HIS B N 1
ATOM 2272 C CA . HIS B 1 129 ? 41.134 34.719 40.726 1.00 34.83 127 HIS B CA 1
ATOM 2273 C C . HIS B 1 129 ? 40.880 33.907 42.007 1.00 34.55 127 HIS B C 1
ATOM 2274 O O . HIS B 1 129 ? 39.836 34.071 42.630 1.00 35.35 127 HIS B O 1
ATOM 2281 N N . SER B 1 130 ? 41.809 33.035 42.375 1.00 34.72 128 SER B N 1
ATOM 2282 C CA . SER B 1 130 ? 41.581 32.023 43.421 1.00 34.84 128 SER B CA 1
ATOM 2283 C C . SER B 1 130 ? 42.840 31.830 44.271 1.00 34.87 128 SER B C 1
ATOM 2284 O O . SER B 1 130 ? 43.956 31.864 43.733 1.00 34.88 128 SER B O 1
ATOM 2287 N N . GLU B 1 131 ? 42.674 31.613 45.581 1.00 34.72 129 GLU B N 1
ATOM 2288 C CA . GLU B 1 131 ? 43.813 31.256 46.443 1.00 34.70 129 GLU B CA 1
ATOM 2289 C C . GLU B 1 131 ? 44.303 29.836 46.185 1.00 34.04 129 GLU B C 1
ATOM 2290 O O . GLU B 1 131 ? 45.435 29.487 46.517 1.00 34.32 129 GLU B O 1
ATOM 2296 N N . VAL B 1 132 ? 43.446 28.999 45.613 1.00 32.86 130 VAL B N 1
ATOM 2297 C CA . VAL B 1 132 ? 43.868 27.650 45.278 1.00 31.44 130 VAL B CA 1
ATOM 2298 C C . VAL B 1 132 ? 44.803 27.718 44.048 1.00 30.80 130 VAL B C 1
ATOM 2299 O O . VAL B 1 132 ? 45.873 27.090 44.027 1.00 29.20 130 VAL B O 1
ATOM 2303 N N . ALA B 1 133 ? 44.388 28.511 43.055 1.00 30.87 131 ALA B N 1
ATOM 2304 C CA . ALA B 1 133 ? 45.143 28.741 41.804 1.00 30.73 131 ALA B CA 1
ATOM 2305 C C . ALA B 1 133 ? 46.504 29.395 42.051 1.00 31.22 131 ALA B C 1
ATOM 2306 O O . ALA B 1 133 ? 47.516 28.985 41.475 1.00 32.13 131 ALA B O 1
ATOM 2308 N N . ALA B 1 134 ? 46.516 30.423 42.897 1.00 31.55 132 ALA B N 1
ATOM 2309 C CA . ALA B 1 134 ? 47.744 31.096 43.327 1.00 31.69 132 ALA B CA 1
ATOM 2310 C C . ALA B 1 134 ? 48.704 30.136 44.004 1.00 31.28 132 ALA B C 1
ATOM 2311 O O . ALA B 1 134 ? 49.885 30.074 43.646 1.00 31.60 132 ALA B O 1
ATOM 2313 N N . LEU B 1 135 ? 48.188 29.380 44.967 1.00 30.85 133 LEU B N 1
ATOM 2314 C CA . LEU B 1 135 ? 48.920 28.281 45.580 1.00 30.60 133 LEU B CA 1
ATOM 2315 C C . LEU B 1 135 ? 49.449 27.251 44.597 1.00 31.37 133 LEU B C 1
ATOM 2316 O O . LEU B 1 135 ? 50.618 26.863 44.661 1.00 31.63 133 LEU B O 1
ATOM 2321 N N . ALA B 1 136 ? 48.594 26.792 43.689 1.00 31.85 134 ALA B N 1
ATOM 2322 C CA . ALA B 1 136 ? 49.010 25.773 42.740 1.00 32.18 134 ALA B CA 1
ATOM 2323 C C . ALA B 1 136 ? 50.254 26.242 41.981 1.00 32.57 134 ALA B C 1
ATOM 2324 O O . ALA B 1 136 ? 51.269 25.567 41.988 1.00 33.43 134 ALA B O 1
ATOM 2326 N N . VAL B 1 137 ? 50.178 27.426 41.383 1.00 33.47 135 VAL B N 1
ATOM 2327 C CA . VAL B 1 137 ? 51.223 27.952 40.495 1.00 33.68 135 VAL B CA 1
ATOM 2328 C C . VAL B 1 137 ? 52.503 28.264 41.264 1.00 34.14 135 VAL B C 1
ATOM 2329 O O . VAL B 1 137 ? 53.619 27.972 40.795 1.00 34.21 135 VAL B O 1
ATOM 2333 N N . PHE B 1 138 ? 52.342 28.845 42.449 1.00 34.42 136 PHE B N 1
ATOM 2334 C CA . PHE B 1 138 ? 53.469 29.053 43.345 1.00 34.66 136 PHE B CA 1
ATOM 2335 C C . PHE B 1 138 ? 54.250 27.749 43.580 1.00 34.68 136 PHE B C 1
ATOM 2336 O O . PHE B 1 138 ? 55.433 27.662 43.259 1.00 35.19 136 PHE B O 1
ATOM 2344 N N . LEU B 1 139 ? 53.585 26.734 44.129 1.00 34.40 137 LEU B N 1
ATOM 2345 C CA . LEU B 1 139 ? 54.244 25.462 44.414 1.00 34.58 137 LEU B CA 1
ATOM 2346 C C . LEU B 1 139 ? 54.809 24.740 43.192 1.00 35.19 137 LEU B C 1
ATOM 2347 O O . LEU B 1 139 ? 55.804 24.024 43.305 1.00 34.83 137 LEU B O 1
ATOM 2352 N N . ASP B 1 140 ? 54.147 24.898 42.042 1.00 35.51 138 ASP B N 1
ATOM 2353 C CA . ASP B 1 140 ? 54.599 24.264 40.802 1.00 35.71 138 ASP B CA 1
ATOM 2354 C C . ASP B 1 140 ? 55.896 24.875 40.294 1.00 35.67 138 ASP B C 1
ATOM 2355 O O . ASP B 1 140 ? 56.779 24.147 39.849 1.00 36.68 138 ASP B O 1
ATOM 2360 N N . ARG B 1 141 ? 56.009 26.201 40.348 1.00 35.71 139 ARG B N 1
ATOM 2361 C CA . ARG B 1 141 ? 57.215 26.899 39.906 1.00 36.48 139 ARG B CA 1
ATOM 2362 C C . ARG B 1 141 ? 58.349 26.784 40.949 1.00 35.72 139 ARG B C 1
ATOM 2363 O O . ARG B 1 141 ? 59.506 26.549 40.605 1.00 35.57 139 ARG B O 1
ATOM 2371 N N . VAL B 1 142 ? 58.003 26.941 42.220 1.00 35.89 140 VAL B N 1
ATOM 2372 C CA . VAL B 1 142 ? 58.975 26.849 43.320 1.00 34.75 140 VAL B CA 1
ATOM 2373 C C . VAL B 1 142 ? 59.511 25.433 43.521 1.00 35.46 140 VAL B C 1
ATOM 2374 O O . VAL B 1 142 ? 60.720 25.228 43.582 1.00 36.46 140 VAL B O 1
ATOM 2378 N N . LEU B 1 143 ? 58.632 24.449 43.620 1.00 36.06 141 LEU B N 1
ATOM 2379 C CA . LEU B 1 143 ? 59.061 23.077 43.945 1.00 37.20 141 LEU B CA 1
ATOM 2380 C C . LEU B 1 143 ? 59.183 22.128 42.750 1.00 38.17 141 LEU B C 1
ATOM 2381 O O . LEU B 1 143 ? 59.972 21.197 42.800 1.00 38.59 141 LEU B O 1
ATOM 2386 N N . GLY B 1 144 ? 58.373 22.341 41.711 1.00 39.11 142 GLY B N 1
ATOM 2387 C CA . GLY B 1 144 ? 58.412 21.518 40.494 1.00 40.11 142 GLY B CA 1
ATOM 2388 C C . GLY B 1 144 ? 58.172 20.033 40.720 1.00 41.24 142 GLY B C 1
ATOM 2389 O O . GLY B 1 144 ? 58.733 19.194 39.997 1.00 40.63 142 GLY B O 1
ATOM 2390 N N . LYS B 1 145 ? 57.329 19.713 41.710 1.00 42.08 143 LYS B N 1
ATOM 2391 C CA . LYS B 1 145 ? 57.182 18.340 42.223 1.00 43.08 143 LYS B CA 1
ATOM 2392 C C . LYS B 1 145 ? 55.893 17.626 41.810 1.00 42.80 143 LYS B C 1
ATOM 2393 O O . LYS B 1 145 ? 55.823 16.403 41.864 1.00 42.99 143 LYS B O 1
ATOM 2399 N N . VAL B 1 146 ? 54.888 18.388 41.391 1.00 43.26 144 VAL B N 1
ATOM 2400 C CA . VAL B 1 146 ? 53.551 17.854 41.107 1.00 43.83 144 VAL B CA 1
ATOM 2401 C C . VAL B 1 146 ? 53.500 16.628 40.166 1.00 44.41 144 VAL B C 1
ATOM 2402 O O . VAL B 1 146 ? 52.694 15.720 40.377 1.00 44.04 144 VAL B O 1
ATOM 2406 N N . PHE B 1 147 ? 54.351 16.595 39.145 1.00 45.25 145 PHE B N 1
ATOM 2407 C CA . PHE B 1 147 ? 54.350 15.462 38.218 1.00 46.54 145 PHE B CA 1
ATOM 2408 C C 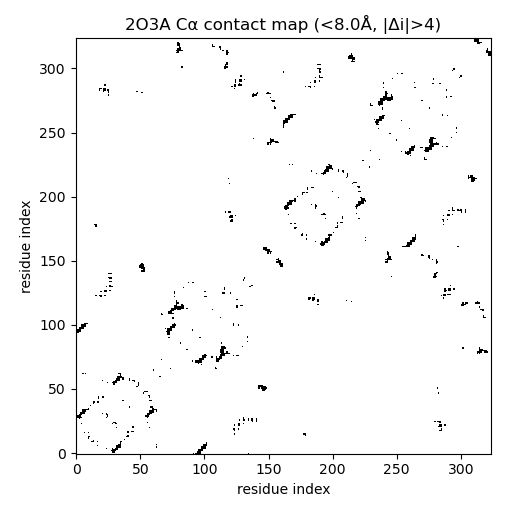. PHE B 1 147 ? 55.244 14.318 38.677 1.00 47.85 145 PHE B C 1
ATOM 2409 O O . PHE B 1 147 ? 55.089 13.191 38.217 1.00 48.51 145 PHE B O 1
ATOM 2417 N N . ASP B 1 148 ? 56.153 14.606 39.600 1.00 49.27 146 ASP B N 1
ATOM 2418 C CA . ASP B 1 148 ? 57.078 13.596 40.126 1.00 50.88 146 ASP B CA 1
ATOM 2419 C C . ASP B 1 148 ? 56.670 12.941 41.455 1.00 51.09 146 ASP B C 1
ATOM 2420 O O . ASP B 1 148 ? 57.262 11.943 41.864 1.00 51.63 146 ASP B O 1
ATOM 2425 N N . ILE B 1 149 ? 55.649 13.481 42.106 1.00 51.64 147 ILE B N 1
ATOM 2426 C CA . ILE B 1 149 ? 55.262 13.030 43.442 1.00 52.03 147 ILE B CA 1
ATOM 2427 C C . ILE B 1 149 ? 54.482 11.702 43.467 1.00 52.33 147 ILE B C 1
ATOM 2428 O O . ILE B 1 149 ? 53.515 11.509 42.727 1.00 52.22 147 ILE B O 1
ATOM 2433 N N . SER B 1 150 ? 54.929 10.788 44.326 1.00 52.53 148 SER B N 1
ATOM 2434 C CA . SER B 1 150 ? 54.276 9.493 44.526 1.00 52.75 148 SER B CA 1
ATOM 2435 C C . SER B 1 150 ? 54.706 8.928 45.870 1.00 52.90 148 SER B C 1
ATOM 2436 O O . SER B 1 150 ? 55.811 9.208 46.345 1.00 53.04 148 SER B O 1
ATOM 2439 N N . PHE B 1 151 ? 53.835 8.121 46.466 1.00 53.00 149 PHE B N 1
ATOM 2440 C CA . PHE B 1 151 ? 54.083 7.552 47.781 1.00 53.27 149 PHE B CA 1
ATOM 2441 C C . PHE B 1 151 ? 54.046 6.042 47.654 1.00 53.53 149 PHE B C 1
ATOM 2442 O O . PHE B 1 151 ? 53.003 5.463 47.358 1.00 53.70 149 PHE B O 1
ATOM 2450 N N . ASP B 1 152 ? 55.197 5.420 47.868 1.00 53.91 150 ASP B N 1
ATOM 2451 C CA . ASP B 1 152 ? 55.338 3.969 47.797 1.00 54.30 150 ASP B CA 1
ATOM 2452 C C . ASP B 1 152 ? 54.545 3.251 48.899 1.00 54.37 150 ASP B C 1
ATOM 2453 O O . ASP B 1 152 ? 54.118 2.105 48.718 1.00 54.62 150 ASP B O 1
ATOM 2458 N N . ASP B 1 153 ? 54.352 3.943 50.026 1.00 54.02 151 ASP B N 1
ATOM 2459 C CA . ASP B 1 153 ? 53.651 3.435 51.213 1.00 53.44 151 ASP B CA 1
ATOM 2460 C C . ASP B 1 153 ? 52.125 3.594 51.168 1.00 52.87 151 ASP B C 1
ATOM 2461 O O . ASP B 1 153 ? 51.452 3.478 52.200 1.00 53.02 151 ASP B O 1
ATOM 2466 N N . ALA B 1 154 ? 51.586 3.893 49.990 1.00 51.96 152 ALA B N 1
ATOM 2467 C CA . ALA B 1 154 ? 50.182 4.260 49.844 1.00 50.88 152 ALA B CA 1
ATOM 2468 C C . ALA B 1 154 ? 49.262 3.052 49.700 1.00 50.52 152 ALA B C 1
ATOM 2469 O O . ALA B 1 154 ? 49.617 2.069 49.055 1.00 50.35 152 ALA B O 1
ATOM 2471 N N . LYS B 1 155 ? 48.076 3.145 50.296 1.00 49.98 153 LYS B N 1
ATOM 2472 C CA . LYS B 1 155 ? 47.040 2.130 50.147 1.00 50.01 153 LYS B CA 1
ATOM 2473 C C . LYS B 1 155 ? 46.393 2.154 48.756 1.00 49.38 153 LYS B C 1
ATOM 2474 O O . LYS B 1 155 ? 45.791 1.169 48.327 1.00 49.17 153 LYS B O 1
ATOM 2480 N N . ILE B 1 156 ? 46.511 3.285 48.065 1.00 48.92 154 ILE B N 1
ATOM 2481 C CA . ILE B 1 156 ? 45.873 3.482 46.762 1.00 48.19 154 ILE B CA 1
ATOM 2482 C C . ILE B 1 156 ? 46.718 4.382 45.849 1.00 47.49 154 ILE B C 1
ATOM 2483 O O . ILE B 1 156 ? 47.243 5.414 46.285 1.00 47.17 154 ILE B O 1
ATOM 2488 N N . LYS B 1 157 ? 46.877 3.951 44.597 1.00 46.80 155 LYS B N 1
ATOM 2489 C CA . LYS B 1 157 ? 47.698 4.641 43.593 1.00 46.29 155 LYS B CA 1
ATOM 2490 C C . LYS B 1 157 ? 46.988 4.601 42.254 1.00 45.64 155 LYS B C 1
ATOM 2491 O O . LYS B 1 157 ? 46.406 3.578 41.903 1.00 45.18 155 LYS B O 1
ATOM 2497 N N . VAL B 1 158 ? 47.074 5.700 41.500 1.00 44.83 156 VAL B N 1
ATOM 2498 C CA . VAL B 1 158 ? 46.525 5.783 40.145 1.00 43.75 156 VAL B CA 1
ATOM 2499 C C . VAL B 1 158 ? 47.588 5.419 39.107 1.00 43.59 156 VAL B C 1
ATOM 2500 O O . VAL B 1 158 ? 48.740 5.817 39.216 1.00 43.59 156 VAL B O 1
ATOM 2504 N N . ILE B 1 159 ? 47.194 4.649 38.099 1.00 43.06 157 ILE B N 1
ATOM 2505 C CA . ILE B 1 159 ? 48.071 4.363 36.983 1.00 42.48 157 ILE B CA 1
ATOM 2506 C C . ILE B 1 159 ? 47.492 5.094 35.768 1.00 42.37 157 ILE B C 1
ATOM 2507 O O . ILE B 1 159 ? 46.421 4.747 35.287 1.00 42.21 157 ILE B O 1
ATOM 2512 N N . PRO B 1 160 ? 48.189 6.138 35.297 1.00 42.83 158 PRO B N 1
ATOM 2513 C CA . PRO B 1 160 ? 47.716 6.961 34.156 1.00 43.22 158 PRO B CA 1
ATOM 2514 C C . PRO B 1 160 ? 47.283 6.097 32.966 1.00 43.28 158 PRO B C 1
ATOM 2515 O O . PRO B 1 160 ? 47.927 5.091 32.701 1.00 43.11 158 PRO B O 1
ATOM 2519 N N . SER B 1 161 ? 46.187 6.473 32.300 1.00 44.53 159 SER B N 1
ATOM 2520 C CA . SER B 1 161 ? 45.705 5.810 31.059 1.00 45.34 159 SER B CA 1
ATOM 2521 C C . SER B 1 161 ? 45.238 6.853 30.071 1.00 45.90 159 SER B C 1
ATOM 2522 O O . SER B 1 161 ? 44.917 7.976 30.470 1.00 45.49 159 SER B O 1
ATOM 2525 N N . GLU B 1 162 ? 45.150 6.464 28.796 1.00 47.06 160 GLU B N 1
ATOM 2526 C CA . GLU B 1 162 ? 44.668 7.345 27.725 1.00 48.19 160 GLU B CA 1
ATOM 2527 C C . GLU B 1 162 ? 43.157 7.628 27.801 1.00 48.48 160 GLU B C 1
ATOM 2528 O O . GLU B 1 162 ? 42.722 8.731 27.459 1.00 48.71 160 GLU B O 1
ATOM 2534 N N . ARG B 1 163 ? 42.364 6.635 28.220 1.00 48.68 161 ARG B N 1
ATOM 2535 C CA . ARG B 1 163 ? 40.891 6.765 28.249 1.00 49.06 161 ARG B CA 1
ATOM 2536 C C . ARG B 1 163 ? 40.210 6.195 29.503 1.00 48.65 161 ARG B C 1
ATOM 2537 O O . ARG B 1 163 ? 38.982 6.224 29.608 1.00 49.10 161 ARG B O 1
ATOM 2545 N N . GLY B 1 164 ? 40.982 5.678 30.449 1.00 48.15 162 GLY B N 1
ATOM 2546 C CA . GLY B 1 164 ? 40.382 4.927 31.547 1.00 47.22 162 GLY B CA 1
ATOM 2547 C C . GLY B 1 164 ? 40.611 5.483 32.935 1.00 46.57 162 GLY B C 1
ATOM 2548 O O . GLY B 1 164 ? 41.237 6.528 33.111 1.00 46.04 162 GLY B O 1
ATOM 2549 N N . LYS B 1 165 ? 40.081 4.764 33.918 1.00 46.37 163 LYS B N 1
ATOM 2550 C CA . LYS B 1 165 ? 40.335 5.035 35.326 1.00 46.42 163 LYS B CA 1
ATOM 2551 C C . LYS B 1 165 ? 40.951 3.774 35.919 1.00 46.25 163 LYS B C 1
ATOM 2552 O O . LYS B 1 165 ? 40.231 2.844 36.279 1.00 46.27 163 LYS B O 1
ATOM 2558 N N . ARG B 1 166 ? 42.281 3.738 35.986 1.00 46.37 164 ARG B N 1
ATOM 2559 C CA . ARG B 1 166 ? 43.021 2.571 36.483 1.00 46.76 164 ARG B CA 1
ATOM 2560 C C . ARG B 1 166 ? 43.658 2.819 37.855 1.00 46.48 164 ARG B C 1
ATOM 2561 O O . ARG B 1 166 ? 44.264 3.867 38.084 1.00 46.35 164 ARG B O 1
ATOM 2569 N N . VAL B 1 167 ? 43.546 1.842 38.752 1.00 46.61 165 VAL B N 1
ATOM 2570 C CA . VAL B 1 167 ? 44.000 2.021 40.143 1.00 46.74 165 VAL B CA 1
ATOM 2571 C C . VAL B 1 167 ? 44.564 0.743 40.787 1.00 46.36 165 VAL B C 1
ATOM 2572 O O . VAL B 1 167 ? 43.960 -0.323 40.709 1.00 46.16 165 VAL B O 1
ATOM 2576 N N . VAL B 1 168 ? 45.737 0.870 41.402 1.00 46.38 166 VAL B N 1
ATOM 2577 C CA . VAL B 1 168 ? 46.332 -0.180 42.225 1.00 46.13 166 VAL B CA 1
ATOM 2578 C C . VAL B 1 168 ? 45.934 0.064 43.673 1.00 46.07 166 VAL B C 1
ATOM 2579 O O . VAL B 1 168 ? 45.949 1.201 44.132 1.00 46.07 166 VAL B O 1
ATOM 2583 N N . SER B 1 169 ? 45.573 -0.992 44.394 1.00 46.27 167 SER B N 1
ATOM 2584 C CA . SER B 1 169 ? 45.156 -0.823 45.792 1.00 46.67 167 SER B CA 1
ATOM 2585 C C . SER B 1 169 ? 45.852 -1.728 46.820 1.00 46.44 167 SER B C 1
ATOM 2586 O O . SER B 1 169 ? 46.362 -2.798 46.488 1.00 46.91 167 SER B O 1
#

CATH classification: 3.40.1280.10

Foldseek 3Di:
DAEEEEAEDCDVVLVQLLLQQVLCVLLHHQEYEYQDDDPSSQVSNVVCCQQFHDDHHYYYDNRVVVLQPDDKAEEEEDLVFAECVVCQVVLLPIPYYYYYFYDVCSCVSGPGYYYPYNDDDGSSVSSNVNSCSRVVPNVPDGHPSHNKDFDDDPDDTRIDD/DAEEEEAEDDDPVPCLVVVLLQQVLCVLLHHQEYEYCDDDPPSQVSSVVCCQAQHDDHHYYYDNPVVCLVPPPWAEEEEDLPFDACVVCQVVLLVIDYYYYYDYPPCSVVSGPGYYYPHNDDDGSSVSSNVSSCSNPVCNVPDGHPPHNKDFDDDPPDTDIDD

Secondary structure (DSSP, 8-state):
-EEEEEE------HHHHHHHHHHHHHTT-SEEEESS--HHHHHHHHHHHHHH-S--EEEE--HHHHHHH--SEEEEEEEEEEEHHHHHHHHHT-SEEEEEE--TTHHHHSSEEEESSSS---HHHHHHHHHHHHT--TTT---TT-SSEEE--SSS-EEE-/-EEEEEE----TTT-HHHHHHHHHHHHHTT-SEEEESS--HHHHHHHHHHHHHH-S--EEEE--HHHHHHT-SSEEEEEEEEEEEHHHHHHHHHH-SEEEEEE--THHHHHSSEEEESSSS---HHHHHHHHHHHHH--TTT---TT-S-EEE--SS--EEE-

InterPro domains:
  IPR002845 tRNA ribose 2'-O-methyltransferase, aTrm56 [MF_00077] (2-168)
  IPR002845 tRNA ribose 2'-O-methyltransferase, aTrm56 [PF01994] (54-166)
  IPR002845 tRNA ribose 2'-O-methyltransferase, aTrm56 [PIRSF016123] (1-167)
  IPR002845 tRNA ribose 2'-O-methyltransferase, aTrm56 [PTHR42197] (2-167)
  IPR029026 tRNA (guanine-N1-)-methyltransferase, N-terminal [G3DSA:3.40.1280.10] (1-168)
  IPR029028 Alpha/beta knot methyltransferases [SSF75217] (1-166)

Organism: Archaeoglobus fulgidus (strain ATCC 49558 / DSM 4304 / JCM 9628 / NBRC 100126 / VC-16) (NCBI:txid224325)

Nearest PDB structures (foldseek):
  2o3a-assembly1_A  TM=1.006E+00  e=8.820E-35  Archaeoglobus fulgidus
  2o3a-assembly1_B  TM=1.003E+00  e=8.452E-32  Archaeoglobus fulgidus
  2yy8-assembly1_A  TM=9.666E-01  e=3.793E-21  Pyrococcus horikoshii
  2yy8-assembly1_B  TM=9.678E-01  e=5.516E-21  Pyrococcus horikoshii
  8x6k-assembly1_B  TM=9.227E-01  e=8.825E-16  Thermoplasma acidophilum

Sequence (324 aa):
LEVYVLRLGHRPDKRISTHVALTARAFGAKGIYFDTEDKSVFESVRDVVERWGGDFFIKAVSWKKLLREFDGLKVHLTMYGIPLPQKLEEIKRADKVLVVVGPPEVYELCDLNISIGTQPHSEVAALAVFLDRVLGKVFDISFDDAKIKVIPSERGKRVVSLEVYVLRLGHRPERDKRISTHVALTARAFGAKGIYFDTEDKSVFESVRDVVERWGGDFFIKAVSWKKLLREFDGLKVHLTMYGIPLPQKLEEIKRADKVLVVVGPPEVYELCDLNISIGTQPHSEVAALAVFLDRVLGKVFDISFDDAKIKVIPSERGKRVVS

B-factor: mean 45.21, std 8.54, range [18.1, 81.25]

Solvent-accessible surface area: 14681 Å² total; per-residue (Å²): 77,74,0,31,0,0,4,9,44,10,176,120,53,91,87,5,0,21,20,0,0,19,0,0,4,2,0,7,9,64,0,0,34,0,39,56,88,22,146,56,2,5,107,49,0,124,88,21,21,114,146,25,3,22,127,16,68,9,100,40,44,65,62,86,123,24,2,177,112,19,104,31,28,24,0,16,14,16,54,56,0,16,32,0,65,131,30,33,140,66,0,110,171,21,125,54,0,0,0,0,1,64,101,99,59,4,21,114,52,1,63,10,2,0,0,6,7,27,13,23,37,3,43,0,0,13,0,0,0,0,0,9,75,10,26,54,90,3,50,126,27,83,40,153,108,21,118,34,74,15,82,46,5,123,90,29,125,134,75,62,121,72,60,0,29,0,0,4,9,47,9,112,66,170,162,2,86,158,2,0,24,27,0,0,19,0,0,5,2,1,7,8,98,0,0,29,0,41,49,98,13,165,63,3,4,105,48,1,115,69,25,19,117,126,31,3,27,131,20,71,4,103,43,34,65,34,117,115,23,0,169,105,16,101,30,28,28,0,16,17,20,49,48,0,20,31,0,67,132,47,28,120,65,0,82,179,25,119,48,0,0,0,0,1,57,85,111,70,4,26,120,59,2,61,24,3,0,0,5,6,28,14,27,31,7,38,0,0,13,0,0,0,0,0,7,78,7,32,47,83,2,47,126,22,82,41,139,107,16,109,43,72,13,67,44,17,87,97,29,114,131,79,72,123